Protein AF-A0A7S3G0S6-F1 (afdb_monomer)

Secondary structure (DSSP, 8-state):
---SSGGG--SSHHHHHHHTTTPPPPPPPPPPPTTSS-PPPHHHHHHHHHHHHHTSPPGGGGT--HHHHHHHHSPPPSSS----SHHHHHHHHHIIIIIS-GGGGHHHHTT-SS-STTS---HHHHHTTSS-HHHHHHHHHHHHHHH--HHHHHHHHHHHHHHHHHHHHHHHHGGGGGSTT-SSSS--------HHHHHHHHTT-SS-HHHHHHHHHHHHHS---HHHHHHHHHIIIIIS---HHHHHHHHHHH-TT--TT-

Structure (mmCIF, N/CA/C/O backbone):
data_AF-A0A7S3G0S6-F1
#
_entry.id   AF-A0A7S3G0S6-F1
#
loop_
_atom_site.group_PDB
_atom_site.id
_atom_site.type_symbol
_atom_site.label_atom_id
_atom_site.label_alt_id
_atom_site.label_comp_id
_atom_site.label_asym_id
_atom_site.label_entity_id
_atom_site.label_seq_id
_atom_site.pdbx_PDB_ins_code
_atom_site.Cartn_x
_atom_site.Cartn_y
_atom_site.Cartn_z
_atom_site.occupancy
_atom_site.B_iso_or_equiv
_atom_site.auth_seq_id
_atom_site.auth_comp_id
_atom_site.auth_asym_id
_atom_site.auth_atom_id
_atom_site.pdbx_PDB_model_num
ATOM 1 N N . MET A 1 1 ? 8.245 22.064 15.245 1.00 41.19 1 MET A N 1
ATOM 2 C CA . MET A 1 1 ? 7.828 23.037 14.212 1.00 41.19 1 MET A CA 1
ATOM 3 C C . MET A 1 1 ? 6.813 22.322 13.349 1.00 41.19 1 MET A C 1
ATOM 5 O O . MET A 1 1 ? 7.186 21.323 12.752 1.00 41.19 1 MET A O 1
ATOM 9 N N . SER A 1 2 ? 5.554 22.768 13.345 1.00 45.84 2 SER A N 1
ATOM 10 C CA . SER A 1 2 ? 4.592 22.314 12.339 1.00 45.84 2 SER A CA 1
ATOM 11 C C . SER A 1 2 ? 5.178 22.649 10.970 1.00 45.84 2 SER A C 1
ATOM 13 O O . SER A 1 2 ? 5.564 23.795 10.734 1.00 45.84 2 SER A O 1
ATOM 15 N N . TYR A 1 3 ? 5.339 21.659 10.097 1.00 53.78 3 TYR A N 1
ATOM 16 C CA . TYR A 1 3 ? 5.761 21.884 8.720 1.00 53.78 3 TYR A CA 1
ATOM 17 C C . TYR A 1 3 ? 4.596 22.486 7.924 1.00 53.78 3 TYR A C 1
ATOM 19 O O . TYR A 1 3 ? 4.052 21.846 7.031 1.00 53.78 3 TYR A O 1
ATOM 27 N N . ASP A 1 4 ? 4.220 23.730 8.236 1.00 55.06 4 ASP A N 1
ATOM 28 C CA . ASP A 1 4 ? 3.134 24.448 7.550 1.00 55.06 4 ASP A CA 1
ATOM 29 C C . ASP A 1 4 ? 3.439 24.670 6.055 1.00 55.06 4 ASP A C 1
ATOM 31 O O . ASP A 1 4 ? 2.546 24.965 5.265 1.00 55.06 4 ASP A O 1
ATOM 35 N N . ALA A 1 5 ? 4.690 24.444 5.636 1.00 66.31 5 ALA A N 1
ATOM 36 C CA . ALA A 1 5 ? 5.057 24.272 4.241 1.00 66.31 5 ALA A CA 1
ATOM 37 C C . ALA A 1 5 ? 5.917 23.009 4.056 1.00 66.31 5 ALA A C 1
ATOM 39 O O . ALA A 1 5 ? 7.045 22.916 4.551 1.00 66.31 5 ALA A O 1
ATOM 40 N N . TYR A 1 6 ? 5.412 22.057 3.265 1.00 74.31 6 TYR A N 1
ATOM 41 C CA . TYR A 1 6 ? 6.122 20.845 2.820 1.00 74.31 6 TYR A CA 1
ATOM 42 C C . TYR A 1 6 ? 7.480 21.147 2.153 1.00 74.31 6 TYR A C 1
ATOM 44 O O . TYR A 1 6 ? 8.334 20.271 2.031 1.00 74.31 6 TYR A O 1
ATOM 52 N N . THR A 1 7 ? 7.730 22.399 1.765 1.00 78.56 7 THR A N 1
ATOM 53 C CA . THR A 1 7 ? 9.013 22.891 1.248 1.00 78.56 7 THR A CA 1
ATOM 54 C C . THR A 1 7 ? 10.174 22.653 2.220 1.00 78.56 7 THR A C 1
ATOM 56 O O . THR A 1 7 ? 11.282 22.323 1.780 1.00 78.56 7 THR A O 1
ATOM 59 N N . TYR A 1 8 ? 9.932 22.702 3.534 1.00 81.25 8 TYR A N 1
ATOM 60 C CA . TYR A 1 8 ? 10.958 22.469 4.555 1.00 81.25 8 TYR A CA 1
ATOM 61 C C . TYR A 1 8 ? 11.153 20.990 4.919 1.00 81.25 8 TYR A C 1
ATOM 63 O O . TYR A 1 8 ? 12.073 20.685 5.674 1.00 81.25 8 TYR A O 1
ATOM 71 N N . LEU A 1 9 ? 10.371 20.064 4.342 1.00 85.44 9 LEU A N 1
ATOM 72 C CA . LEU A 1 9 ? 10.440 18.636 4.670 1.00 85.44 9 LEU A CA 1
ATOM 73 C C . LEU A 1 9 ? 11.888 18.102 4.574 1.00 85.44 9 LEU A C 1
ATOM 75 O O . LEU A 1 9 ? 12.542 18.296 3.532 1.00 85.44 9 LEU A O 1
ATOM 79 N N . PRO A 1 10 ? 12.402 17.413 5.611 1.00 84.75 10 PRO A N 1
ATOM 80 C CA . PRO A 1 10 ? 13.718 16.794 5.580 1.00 84.75 10 PRO A CA 1
ATOM 81 C C . PRO A 1 10 ? 13.847 15.788 4.435 1.00 84.75 10 PRO A C 1
ATOM 83 O O . PRO A 1 10 ? 12.889 15.122 4.062 1.00 84.75 10 PRO A O 1
ATOM 86 N N . LYS A 1 11 ? 15.062 15.611 3.904 1.00 83.12 11 LYS A N 1
ATOM 87 C CA . LYS A 1 11 ? 15.319 14.614 2.845 1.00 83.12 11 LYS A CA 1
ATOM 88 C C . LYS A 1 11 ? 15.173 13.163 3.320 1.00 83.12 11 LYS A C 1
ATOM 90 O O . LYS A 1 11 ? 15.053 12.269 2.493 1.00 83.12 11 LYS A O 1
ATOM 95 N N . VAL A 1 12 ? 15.252 12.931 4.631 1.00 86.25 12 VAL A N 1
ATOM 96 C CA . VAL A 1 12 ? 15.296 11.599 5.240 1.00 86.25 12 VAL A CA 1
ATOM 97 C C . VAL A 1 12 ? 14.172 11.484 6.259 1.00 86.25 12 VAL A C 1
ATOM 99 O O . VAL A 1 12 ? 14.088 12.306 7.174 1.00 86.25 12 VAL A O 1
ATOM 102 N N . TYR A 1 13 ? 13.366 10.431 6.132 1.00 88.69 13 TYR A N 1
ATOM 103 C CA . TYR A 1 13 ? 12.239 10.139 7.018 1.00 88.69 13 TYR A CA 1
ATOM 104 C C . TYR A 1 13 ? 12.610 10.185 8.504 1.00 88.69 13 TYR A C 1
ATOM 106 O O . TYR A 1 13 ? 11.921 10.827 9.287 1.00 88.69 13 TYR A O 1
ATOM 114 N N . THR A 1 14 ? 13.736 9.579 8.901 1.00 88.75 14 THR A N 1
ATOM 115 C CA . THR A 1 14 ? 14.166 9.538 10.309 1.00 88.75 14 THR A CA 1
ATOM 116 C C . THR A 1 14 ? 14.243 10.928 10.934 1.00 88.75 14 THR A C 1
ATOM 118 O O . THR A 1 14 ? 13.881 11.098 12.094 1.00 88.75 14 THR A O 1
ATOM 121 N N . ARG A 1 15 ? 14.667 11.935 10.162 1.00 88.12 15 ARG A N 1
ATOM 122 C CA . ARG A 1 15 ? 14.734 13.318 10.632 1.00 88.12 15 ARG A CA 1
ATOM 123 C C . ARG A 1 15 ? 13.344 13.937 10.770 1.00 88.12 15 ARG A C 1
ATOM 125 O O . ARG A 1 15 ? 13.075 14.555 11.790 1.00 88.12 15 ARG A O 1
ATOM 132 N N . MET A 1 16 ? 12.454 13.712 9.799 1.00 87.56 16 MET A N 1
ATOM 133 C CA . MET A 1 16 ? 11.051 14.138 9.895 1.00 87.56 16 MET A CA 1
ATOM 134 C C . MET A 1 16 ? 10.371 13.521 11.121 1.00 87.56 16 MET A C 1
ATOM 136 O O . MET A 1 16 ? 9.731 14.238 11.882 1.00 87.56 16 MET A O 1
ATOM 140 N N . LYS A 1 17 ? 10.596 12.230 11.376 1.00 86.12 17 LYS A N 1
ATOM 141 C CA . LYS A 1 17 ? 10.068 11.529 12.547 1.00 86.12 17 LYS A CA 1
ATOM 142 C C . LYS A 1 17 ? 10.532 12.154 13.866 1.00 86.12 17 LYS A C 1
ATOM 144 O O . LYS A 1 17 ? 9.705 12.422 14.724 1.00 86.12 17 LYS A O 1
ATOM 149 N N . ILE A 1 18 ? 11.838 12.395 14.021 1.00 86.31 18 ILE A N 1
ATOM 150 C CA . ILE A 1 18 ? 12.407 12.998 15.242 1.00 86.31 18 ILE A CA 1
ATOM 151 C C . ILE A 1 18 ? 11.826 14.396 15.477 1.00 86.31 18 ILE A C 1
ATOM 153 O O . ILE A 1 18 ? 11.432 14.736 16.587 1.00 86.31 18 ILE A O 1
ATOM 157 N N . GLU A 1 19 ? 11.743 15.211 14.429 1.00 84.56 19 GLU A N 1
ATOM 158 C CA . GLU A 1 19 ? 11.281 16.595 14.551 1.00 84.56 19 GLU A CA 1
ATOM 159 C C . GLU A 1 19 ? 9.766 16.722 14.794 1.00 84.56 19 GLU A C 1
ATOM 161 O O . GLU A 1 19 ? 9.307 17.781 15.231 1.00 84.56 19 GLU A O 1
ATOM 166 N N . ASN A 1 20 ? 9.007 15.648 14.554 1.00 81.69 20 ASN A N 1
ATOM 167 C CA . ASN A 1 20 ? 7.565 15.561 14.790 1.00 81.69 20 ASN A CA 1
ATOM 168 C C . ASN A 1 20 ? 7.196 14.597 15.934 1.00 81.69 20 ASN A C 1
ATOM 170 O O . ASN A 1 20 ? 6.020 14.295 16.095 1.00 81.69 20 ASN A O 1
ATOM 174 N N . GLU A 1 21 ? 8.148 14.134 16.757 1.00 78.56 21 GLU A N 1
ATOM 175 C CA . GLU A 1 21 ? 7.852 13.182 17.848 1.00 78.56 21 GLU A CA 1
ATOM 176 C C . GLU A 1 21 ? 6.853 13.748 18.876 1.00 78.56 21 GLU A C 1
ATOM 178 O O . GLU A 1 21 ? 6.103 12.989 19.478 1.00 78.56 21 GLU A O 1
ATOM 183 N N . ASN A 1 22 ? 6.791 15.079 19.013 1.00 80.94 22 ASN A N 1
ATOM 184 C CA . ASN A 1 22 ? 5.893 15.789 19.932 1.00 80.94 22 ASN A CA 1
ATOM 185 C C . ASN A 1 22 ? 4.838 16.644 19.205 1.00 80.94 22 ASN A C 1
ATOM 187 O O . ASN A 1 22 ? 4.406 17.668 19.736 1.00 80.94 22 ASN A O 1
ATOM 191 N N . VAL A 1 23 ? 4.485 16.308 17.959 1.00 85.00 23 VAL A N 1
ATOM 192 C CA . VAL A 1 23 ? 3.430 17.039 17.243 1.00 85.00 23 VAL A CA 1
ATOM 193 C C . VAL A 1 23 ? 2.057 16.654 17.791 1.00 85.00 23 VAL A C 1
ATOM 195 O O . VAL A 1 23 ? 1.767 15.479 18.006 1.00 85.00 23 VAL A O 1
ATOM 198 N N . GLU A 1 24 ? 1.201 17.649 17.999 1.00 88.88 24 GLU A N 1
ATOM 199 C CA . GLU A 1 24 ? -0.189 17.416 18.374 1.00 88.88 24 GLU A CA 1
ATOM 200 C C . GLU A 1 24 ? -1.000 17.004 17.138 1.00 88.88 24 GLU A C 1
ATOM 202 O O . GLU A 1 24 ? -0.991 17.684 16.105 1.00 88.88 24 GLU A O 1
ATOM 207 N N . ILE A 1 25 ? -1.694 15.869 17.227 1.00 91.56 25 ILE A N 1
ATOM 208 C CA . ILE A 1 25 ? -2.564 15.390 16.153 1.00 91.56 25 ILE A CA 1
ATOM 209 C C . ILE A 1 25 ? -3.936 16.036 16.300 1.00 91.56 25 ILE A C 1
ATOM 211 O O . ILE A 1 25 ? -4.583 15.914 17.331 1.00 91.56 25 ILE A O 1
ATOM 215 N N . ARG A 1 26 ? -4.399 16.692 15.231 1.00 92.81 26 ARG A N 1
ATOM 216 C CA . ARG A 1 26 ? -5.716 17.346 15.186 1.00 92.81 26 ARG A CA 1
ATOM 217 C C . ARG A 1 26 ? -6.848 16.381 15.539 1.00 92.81 26 ARG A C 1
ATOM 219 O O . ARG A 1 26 ? -6.942 15.318 14.918 1.00 92.81 26 ARG A O 1
ATOM 226 N N . ASP A 1 27 ? -7.781 16.844 16.360 1.00 94.44 27 ASP A N 1
ATOM 227 C CA . ASP A 1 27 ? -8.974 16.101 16.775 1.00 94.44 27 ASP A CA 1
ATOM 228 C C . ASP A 1 27 ? -9.804 15.542 15.616 1.00 94.44 27 ASP A C 1
ATOM 230 O O . ASP A 1 27 ? -9.876 16.108 14.515 1.00 94.44 27 ASP A O 1
ATOM 234 N N . LEU A 1 28 ? -10.475 14.421 15.878 1.00 94.75 28 LEU A N 1
ATOM 235 C CA . LEU A 1 28 ? -11.448 13.853 14.953 1.00 94.75 28 LEU A CA 1
ATOM 236 C C . LEU A 1 28 ? -12.612 14.818 14.730 1.00 94.75 28 LEU A C 1
ATOM 238 O O . LEU A 1 28 ? -13.099 15.468 15.651 1.00 94.75 28 LEU A O 1
ATOM 242 N N . LEU A 1 29 ? -13.082 14.872 13.485 1.00 90.19 29 LEU A N 1
ATOM 243 C CA . LEU A 1 29 ? -14.359 15.514 13.200 1.00 90.19 29 LEU A CA 1
ATOM 244 C C . LEU A 1 29 ? -15.488 14.614 13.724 1.00 90.19 29 LEU A C 1
ATOM 246 O O . LEU A 1 29 ? -15.358 13.389 13.633 1.00 90.19 29 LEU A O 1
ATOM 250 N N . PRO A 1 30 ? -16.582 15.187 14.251 1.00 88.44 30 PRO A N 1
ATOM 251 C CA . PRO A 1 30 ? -17.725 14.398 14.689 1.00 88.44 30 PRO A CA 1
ATOM 252 C C . PRO A 1 30 ? -18.321 13.630 13.504 1.00 88.44 30 PRO A C 1
ATOM 254 O O . PRO A 1 30 ? -18.460 14.178 12.409 1.00 88.44 30 PRO A O 1
ATOM 257 N N . THR A 1 31 ? -18.673 12.360 13.722 1.00 86.31 31 THR A N 1
ATOM 258 C CA . THR A 1 31 ? -19.384 11.561 12.718 1.00 86.31 31 THR A CA 1
ATOM 259 C C . THR A 1 31 ? -20.748 12.199 12.449 1.00 86.31 31 THR A C 1
ATOM 261 O O . THR A 1 31 ? -21.517 12.359 13.401 1.00 86.31 31 THR A O 1
ATOM 264 N N . PRO A 1 32 ? -21.076 12.544 11.190 1.00 85.44 32 PRO A N 1
ATOM 265 C CA . PRO A 1 32 ? -22.385 13.088 10.858 1.00 85.44 32 PRO A CA 1
ATOM 266 C C . PRO A 1 32 ? -23.491 12.106 11.248 1.00 85.44 32 PRO A C 1
ATOM 268 O O . PRO A 1 32 ? -23.435 10.923 10.903 1.00 85.44 32 PRO A O 1
ATOM 271 N N . VAL A 1 33 ? -24.520 12.586 11.937 1.00 84.31 33 VAL A N 1
ATOM 272 C CA . VAL A 1 33 ? -25.730 11.813 12.213 1.00 84.31 33 VAL A CA 1
ATOM 273 C C . VAL A 1 33 ? -26.785 12.053 11.137 1.00 84.31 33 VAL A C 1
ATOM 275 O O . VAL A 1 33 ? -26.719 12.976 10.320 1.00 84.31 33 VAL A O 1
ATOM 278 N N . LYS A 1 34 ? -27.801 11.185 11.106 1.00 78.69 34 LYS A N 1
ATOM 279 C CA . LYS A 1 34 ? -28.929 11.340 10.185 1.00 78.69 34 LYS A CA 1
ATOM 280 C C . LYS A 1 34 ? -29.541 12.735 10.370 1.00 78.69 34 LYS A C 1
ATOM 282 O O . LYS A 1 34 ? -30.022 13.027 11.462 1.00 78.69 34 LYS A O 1
ATOM 287 N N . LYS A 1 35 ? -29.611 13.502 9.270 1.00 79.12 35 LYS A N 1
ATOM 288 C CA . LYS A 1 35 ? -30.067 14.909 9.143 1.00 79.12 35 LYS A CA 1
ATOM 289 C C . LYS A 1 35 ? -28.980 15.994 9.255 1.00 79.12 35 LYS A C 1
ATOM 291 O O . LYS A 1 35 ? -29.318 17.149 9.022 1.00 79.12 35 LYS A O 1
ATOM 296 N N . ASP A 1 36 ? -27.716 15.655 9.517 1.00 83.88 36 ASP A N 1
ATOM 297 C CA . ASP A 1 36 ? -26.628 16.654 9.574 1.00 83.88 36 ASP A CA 1
ATOM 298 C C . ASP A 1 36 ? -26.212 17.178 8.196 1.00 83.88 36 ASP A C 1
ATOM 300 O O . ASP A 1 36 ? -25.760 18.313 8.057 1.00 83.88 36 ASP A O 1
ATOM 304 N N . LEU A 1 37 ? -26.358 16.346 7.166 1.00 78.19 37 LEU A N 1
ATOM 305 C CA . LEU A 1 37 ? -26.023 16.696 5.791 1.00 78.19 37 LEU A CA 1
ATOM 306 C C . LEU A 1 37 ? -27.299 17.043 5.012 1.00 78.19 37 LEU A C 1
ATOM 308 O O . LEU A 1 37 ? -28.326 16.386 5.225 1.00 78.19 37 LEU A O 1
ATOM 312 N N . PRO A 1 38 ? -27.250 18.027 4.091 1.00 70.69 38 PRO A N 1
ATOM 313 C CA . PRO A 1 38 ? -28.393 18.466 3.294 1.00 70.69 38 PRO A CA 1
ATOM 314 C C . PRO A 1 38 ? -28.726 17.441 2.198 1.00 70.69 38 PRO A C 1
ATOM 316 O O . PRO A 1 38 ? -28.645 17.725 1.006 1.00 70.69 38 PRO A O 1
ATOM 319 N N . PHE A 1 39 ? -29.079 16.217 2.592 1.00 65.06 39 PHE A N 1
ATOM 320 C CA . PHE A 1 39 ? -29.655 15.247 1.674 1.00 65.06 39 PHE A CA 1
ATOM 321 C C . PHE A 1 39 ? -31.095 15.668 1.337 1.00 65.06 39 PHE A C 1
ATOM 323 O O . PHE A 1 39 ? -31.819 16.109 2.236 1.00 65.06 39 PHE A O 1
ATOM 330 N N . PRO A 1 40 ? -31.539 15.516 0.074 1.00 61.53 40 PRO A N 1
ATOM 331 C CA . PRO A 1 40 ? -32.931 15.749 -0.312 1.00 61.53 40 PRO A CA 1
ATOM 332 C C . PRO A 1 40 ? -33.889 14.956 0.591 1.00 61.53 40 PRO A C 1
ATOM 334 O O . PRO A 1 40 ? -33.497 13.937 1.152 1.00 61.53 40 PRO A O 1
ATOM 337 N N . SER A 1 41 ? -35.139 15.385 0.766 1.00 63.44 41 SER A N 1
ATOM 338 C CA . SER A 1 41 ? -36.128 14.622 1.549 1.00 63.44 41 SER A CA 1
ATOM 339 C C . SER A 1 41 ? -36.420 13.256 0.908 1.00 63.44 41 SER A C 1
ATOM 341 O O . SER A 1 41 ? -36.325 13.120 -0.307 1.00 63.44 41 SER A O 1
ATOM 343 N N . ALA A 1 42 ? -36.814 12.248 1.696 1.00 60.50 42 ALA A N 1
ATOM 344 C CA . ALA A 1 42 ? -37.054 10.875 1.217 1.00 60.50 42 ALA A CA 1
ATOM 345 C C . ALA A 1 42 ? -37.979 10.776 -0.021 1.00 60.50 42 ALA A C 1
ATOM 347 O O . ALA A 1 42 ? -37.762 9.921 -0.875 1.00 60.50 42 ALA A O 1
ATOM 348 N N . ASP A 1 43 ? -38.938 11.696 -0.164 1.00 59.09 43 ASP A N 1
ATOM 349 C CA . ASP A 1 43 ? -39.864 11.745 -1.305 1.00 59.09 43 ASP A CA 1
ATOM 350 C C . ASP A 1 43 ? -39.228 12.319 -2.589 1.00 59.09 43 ASP A C 1
ATOM 352 O O . ASP A 1 43 ? -39.616 11.949 -3.691 1.00 59.09 43 ASP A O 1
ATOM 356 N N . SER A 1 44 ? -38.210 13.180 -2.464 1.00 55.78 44 SER A N 1
ATOM 357 C CA . SER A 1 44 ? -37.421 13.733 -3.585 1.00 55.78 44 SER A CA 1
ATOM 358 C C . SER A 1 44 ? -36.145 12.931 -3.886 1.00 55.78 44 SER A C 1
ATOM 360 O O . SER A 1 44 ? -35.532 13.093 -4.940 1.00 55.78 44 SER A O 1
ATOM 362 N N . GLN A 1 45 ? -35.752 12.033 -2.975 1.00 57.12 45 GLN A N 1
ATOM 363 C CA . GLN A 1 45 ? -34.586 11.156 -3.101 1.00 57.12 45 GLN A CA 1
ATOM 364 C C . GLN A 1 45 ? -34.754 10.087 -4.182 1.00 57.12 45 GLN A C 1
ATOM 366 O O . GLN A 1 45 ? -33.766 9.712 -4.804 1.00 57.12 45 GLN A O 1
ATOM 371 N N . CYS A 1 46 ? -35.966 9.578 -4.419 1.00 61.28 46 CYS A N 1
ATOM 372 C CA . CYS A 1 46 ? -36.132 8.403 -5.277 1.00 61.28 46 CYS A CA 1
ATOM 373 C C . CYS A 1 46 ? -35.731 8.676 -6.734 1.00 61.28 46 CYS A C 1
ATOM 375 O O . CYS A 1 46 ? -35.001 7.875 -7.309 1.00 61.28 46 CYS A O 1
ATOM 377 N N . ASP A 1 47 ? -36.141 9.806 -7.310 1.00 72.00 47 ASP A N 1
ATOM 378 C CA . ASP A 1 47 ? -35.905 10.079 -8.734 1.00 72.00 47 ASP A CA 1
ATOM 379 C C . ASP A 1 47 ? -34.494 10.614 -9.002 1.00 72.00 47 ASP A C 1
ATOM 381 O O . ASP A 1 47 ? -33.855 10.197 -9.964 1.00 72.00 47 ASP A O 1
ATOM 385 N N . LEU A 1 48 ? -33.960 11.465 -8.116 1.00 72.56 48 LEU A N 1
ATOM 386 C CA . LEU A 1 48 ? -32.581 11.964 -8.202 1.00 72.56 48 LEU A CA 1
ATOM 387 C C . LEU A 1 48 ? -31.549 10.851 -7.995 1.00 72.56 48 LEU A C 1
ATOM 389 O O . LEU A 1 48 ? -30.578 10.777 -8.743 1.00 72.56 48 LEU A O 1
ATOM 393 N N . ILE A 1 49 ? -31.756 9.968 -7.011 1.00 72.94 49 ILE A N 1
ATOM 394 C CA . ILE A 1 49 ? -30.851 8.834 -6.781 1.00 72.94 49 ILE A CA 1
ATOM 395 C C . ILE A 1 49 ? -30.959 7.838 -7.933 1.00 72.94 49 ILE A C 1
ATOM 397 O O . ILE A 1 49 ? -29.925 7.406 -8.431 1.00 72.94 49 ILE A O 1
ATOM 401 N N . LYS A 1 50 ? -32.172 7.501 -8.399 1.00 76.19 50 LYS A N 1
ATOM 402 C CA . LYS A 1 50 ? -32.340 6.621 -9.568 1.00 76.19 50 LYS A CA 1
ATOM 403 C C . LYS A 1 50 ? -31.661 7.202 -10.798 1.00 76.19 50 LYS A C 1
ATOM 405 O O . LYS A 1 50 ? -30.841 6.516 -11.390 1.00 76.19 50 LYS A O 1
ATOM 410 N N . SER A 1 51 ? -31.918 8.469 -11.118 1.00 80.06 51 SER A N 1
ATOM 411 C CA . SER A 1 51 ? -31.289 9.146 -12.252 1.00 80.06 51 SER A CA 1
ATOM 412 C C . SER A 1 51 ? -29.767 9.192 -12.111 1.00 80.06 51 SER A C 1
ATOM 414 O O . SER A 1 51 ? -29.064 8.908 -13.076 1.00 80.06 51 SER A O 1
ATOM 416 N N . GLY A 1 52 ? -29.240 9.464 -10.912 1.00 80.81 52 GLY A N 1
ATOM 417 C CA . GLY A 1 52 ? -27.804 9.428 -10.639 1.00 80.81 52 GLY A CA 1
ATOM 418 C C . GLY A 1 52 ? -27.192 8.039 -10.837 1.00 80.81 52 GLY A C 1
ATOM 419 O O . GLY A 1 52 ? -26.170 7.920 -11.503 1.00 80.81 52 GLY A O 1
ATOM 420 N N . VAL A 1 53 ? -27.832 6.989 -10.314 1.00 80.38 53 VAL A N 1
ATOM 421 C CA . VAL A 1 53 ? -27.388 5.592 -10.465 1.00 80.38 53 VAL A CA 1
ATOM 422 C C . VAL A 1 53 ? -27.481 5.129 -11.920 1.00 80.38 53 VAL A C 1
ATOM 424 O O . VAL A 1 53 ? -26.559 4.487 -12.409 1.00 80.38 53 VAL A O 1
ATOM 427 N N . GLU A 1 54 ? -28.556 5.476 -12.628 1.00 84.31 54 GLU A N 1
ATOM 428 C CA . GLU A 1 54 ? -28.748 5.165 -14.050 1.00 84.31 54 GLU A CA 1
ATOM 429 C C . GLU A 1 54 ? -27.762 5.918 -14.951 1.00 84.31 54 GLU A C 1
ATOM 431 O O . GLU A 1 54 ? -27.364 5.394 -15.989 1.00 84.31 54 GLU A O 1
ATOM 436 N N . SER A 1 55 ? -27.349 7.121 -14.541 1.00 87.06 55 SER A N 1
ATOM 437 C CA . SER A 1 55 ? -26.355 7.935 -15.248 1.00 87.06 55 SER A CA 1
ATOM 438 C C . SER A 1 55 ? -24.913 7.555 -14.907 1.00 87.06 55 SER A C 1
ATOM 440 O O . SER A 1 55 ? -23.993 8.076 -15.539 1.00 87.06 55 SER A O 1
ATOM 442 N N . MET A 1 56 ? -24.682 6.690 -13.910 1.00 88.25 56 MET A N 1
ATOM 443 C CA . MET A 1 56 ? -23.327 6.241 -13.607 1.00 88.25 56 MET A CA 1
ATOM 444 C C . MET A 1 56 ? -22.806 5.361 -14.749 1.00 88.25 56 MET A C 1
ATOM 446 O O . MET A 1 56 ? -23.488 4.410 -15.146 1.00 88.25 56 MET A O 1
ATOM 450 N N . PRO A 1 57 ? -21.594 5.637 -15.261 1.00 90.38 57 PRO A N 1
ATOM 451 C CA . PRO A 1 57 ? -21.001 4.818 -16.303 1.00 90.38 57 PRO A CA 1
ATOM 452 C C . PRO A 1 57 ? -20.823 3.383 -15.807 1.00 90.38 57 PRO A C 1
ATOM 454 O O . PRO A 1 57 ? -20.408 3.124 -14.673 1.00 90.38 57 PRO A O 1
ATOM 457 N N . LYS A 1 58 ? -21.144 2.433 -16.676 1.00 86.94 58 LYS A N 1
ATOM 458 C CA . LYS A 1 58 ? -20.921 1.007 -16.461 1.00 86.94 58 LYS A CA 1
ATOM 459 C C . LYS A 1 58 ? -19.458 0.685 -16.733 1.00 86.94 58 LYS A C 1
ATOM 461 O O . LYS A 1 58 ? -18.781 1.376 -17.483 1.00 86.94 58 LYS A O 1
ATOM 466 N N . LEU A 1 59 ? -18.982 -0.442 -16.207 1.00 89.06 59 LEU A N 1
ATOM 467 C CA . LEU A 1 59 ? -17.624 -0.923 -16.500 1.00 89.06 59 LEU A CA 1
ATOM 468 C C . LEU A 1 59 ? -17.389 -1.122 -18.010 1.00 89.06 59 LEU A C 1
ATOM 470 O O . LEU A 1 59 ? -16.311 -0.820 -18.511 1.00 89.06 59 LEU A O 1
ATOM 474 N N . ALA A 1 60 ? -18.419 -1.524 -18.757 1.00 89.25 60 ALA A N 1
ATOM 475 C CA . ALA A 1 60 ? -18.344 -1.617 -20.214 1.00 89.25 60 ALA A CA 1
ATOM 476 C C . ALA A 1 60 ? -18.062 -0.261 -20.898 1.00 89.25 60 ALA A C 1
ATOM 478 O O . ALA A 1 60 ? -17.376 -0.233 -21.917 1.00 89.25 60 ALA A O 1
ATOM 479 N N . ASP A 1 61 ? -18.520 0.860 -20.324 1.00 91.25 61 ASP A N 1
ATOM 480 C CA . ASP A 1 61 ? -18.277 2.207 -20.868 1.00 91.25 61 ASP A CA 1
ATOM 481 C C . ASP A 1 61 ? -16.803 2.629 -20.717 1.00 91.25 61 ASP A C 1
ATOM 483 O O . ASP A 1 61 ? -16.318 3.486 -21.453 1.00 91.25 61 ASP A O 1
ATOM 487 N N . PHE A 1 62 ? -16.070 1.984 -19.803 1.00 90.25 62 PHE A N 1
ATOM 488 C CA . PHE A 1 62 ? -14.623 2.137 -19.625 1.00 90.25 62 PHE A CA 1
ATOM 489 C C . PHE A 1 62 ? -13.799 1.128 -20.444 1.00 90.25 62 PHE A C 1
ATOM 491 O O . PHE A 1 62 ? -12.576 1.104 -20.328 1.00 90.25 62 PHE A O 1
ATOM 498 N N . GLY A 1 63 ? -14.443 0.302 -21.277 1.00 92.25 63 GLY A N 1
ATOM 499 C CA . GLY A 1 63 ? -13.775 -0.676 -22.138 1.00 92.25 63 GLY A CA 1
ATOM 500 C C . GLY A 1 63 ? -13.489 -2.032 -21.488 1.00 92.25 63 GLY A C 1
ATOM 501 O O . GLY A 1 63 ? -12.793 -2.839 -22.099 1.00 92.25 63 GLY A O 1
ATOM 502 N N . PHE A 1 64 ? -14.027 -2.309 -20.293 1.00 91.06 64 PHE A N 1
ATOM 503 C CA . PHE A 1 64 ? -13.874 -3.616 -19.651 1.00 91.06 64 PHE A CA 1
ATOM 504 C C . PHE A 1 64 ? -14.771 -4.674 -20.299 1.00 91.06 64 PHE A C 1
ATOM 506 O O . PHE A 1 64 ? -15.978 -4.480 -20.481 1.00 91.06 64 PHE A O 1
ATOM 513 N N . THR A 1 65 ? -14.182 -5.825 -20.599 1.00 92.19 65 THR A N 1
ATOM 514 C CA . THR A 1 65 ? -14.880 -7.003 -21.120 1.00 92.19 65 THR A CA 1
ATOM 515 C C . THR A 1 65 ? -15.737 -7.675 -20.036 1.00 92.19 65 THR A C 1
ATOM 517 O O . THR A 1 65 ? -15.427 -7.580 -18.843 1.00 92.19 65 THR A O 1
ATOM 520 N N . PRO A 1 66 ? -16.818 -8.391 -20.403 1.00 90.06 66 PRO A N 1
ATOM 521 C CA . PRO A 1 66 ? -17.611 -9.164 -19.443 1.00 90.06 66 PRO A CA 1
ATOM 522 C C . PRO A 1 66 ? -16.778 -10.161 -18.626 1.00 90.06 66 PRO A C 1
ATOM 524 O O . PRO A 1 66 ? -17.053 -10.378 -17.443 1.00 90.06 66 PRO A O 1
ATOM 527 N N . GLU A 1 67 ? -15.748 -10.747 -19.234 1.00 87.38 67 GLU A N 1
ATOM 528 C CA . GLU A 1 67 ? -14.820 -11.674 -18.594 1.00 87.38 67 GLU A CA 1
ATOM 529 C C . GLU A 1 67 ? -13.987 -10.976 -17.512 1.00 87.38 67 GLU A C 1
ATOM 531 O O . GLU A 1 67 ? -13.908 -11.479 -16.390 1.00 87.38 67 GLU A O 1
ATOM 536 N N . GLU A 1 68 ? -13.426 -9.799 -17.808 1.00 85.44 68 GLU A N 1
ATOM 537 C CA . GLU A 1 68 ? -12.682 -8.984 -16.836 1.00 85.44 68 GLU A CA 1
ATOM 538 C C . GLU A 1 68 ? -13.571 -8.557 -15.668 1.00 85.44 68 GLU A C 1
ATOM 540 O O . GLU A 1 68 ? -13.168 -8.670 -14.510 1.00 85.44 68 GLU A O 1
ATOM 545 N N . VAL A 1 69 ? -14.805 -8.131 -15.951 1.00 86.06 69 VAL A N 1
ATOM 546 C CA . VAL A 1 69 ? -15.774 -7.752 -14.913 1.00 86.06 69 VAL A CA 1
ATOM 547 C C . VAL A 1 69 ? -16.114 -8.946 -14.023 1.00 86.06 69 VAL A C 1
ATOM 549 O O . VAL A 1 69 ? -16.108 -8.826 -12.798 1.00 86.06 69 VAL A O 1
ATOM 552 N N . THR A 1 70 ? -16.382 -10.110 -14.615 1.00 85.44 70 THR A N 1
ATOM 553 C CA . THR A 1 70 ? -16.709 -11.331 -13.864 1.00 85.44 70 THR A CA 1
ATOM 554 C C . THR A 1 70 ? -15.535 -11.771 -12.993 1.00 85.44 70 THR A C 1
ATOM 556 O O . THR A 1 70 ? -15.719 -12.113 -11.824 1.00 85.44 70 THR A O 1
ATOM 559 N N . HIS A 1 71 ? -14.316 -11.714 -13.534 1.00 79.94 71 HIS A N 1
ATOM 560 C CA . HIS A 1 71 ? -13.098 -12.012 -12.789 1.00 79.94 71 HIS A CA 1
ATOM 561 C C . HIS A 1 71 ? -12.916 -11.052 -11.601 1.00 79.94 71 HIS A C 1
ATOM 563 O O . HIS A 1 71 ? -12.700 -11.498 -10.474 1.00 79.94 71 HIS A O 1
ATOM 569 N N . ALA A 1 72 ? -13.104 -9.747 -11.817 1.00 76.88 72 ALA A N 1
ATOM 570 C CA . ALA A 1 72 ? -12.991 -8.721 -10.780 1.00 76.88 72 ALA A CA 1
ATOM 571 C C . ALA A 1 72 ? -14.073 -8.813 -9.686 1.00 76.88 72 ALA A C 1
ATOM 573 O O . ALA A 1 72 ? -13.866 -8.334 -8.573 1.00 76.88 72 ALA A O 1
ATOM 574 N N . GLN A 1 73 ? -15.224 -9.434 -9.963 1.00 77.31 73 GLN A N 1
ATOM 575 C CA . GLN A 1 73 ? -16.280 -9.654 -8.967 1.00 77.31 73 GLN A CA 1
ATOM 576 C C . GLN A 1 73 ? -15.978 -10.808 -8.000 1.00 77.31 73 GLN A C 1
ATOM 578 O O . GLN A 1 73 ? -16.595 -10.888 -6.935 1.00 77.31 73 GLN A O 1
ATOM 583 N N . SER A 1 74 ? -15.048 -11.700 -8.351 1.00 72.69 74 SER A N 1
ATOM 584 C CA . SER A 1 74 ? -14.651 -12.856 -7.536 1.00 72.69 74 SER A CA 1
ATOM 585 C C . SER A 1 74 ? -13.125 -13.010 -7.476 1.00 72.69 74 SER A C 1
ATOM 587 O O . SER A 1 74 ? -12.606 -14.060 -7.869 1.00 72.69 74 SER A O 1
ATOM 589 N N . PRO A 1 75 ? -12.385 -11.995 -6.986 1.00 71.75 75 PRO A N 1
ATOM 590 C CA . PRO A 1 75 ? -10.936 -12.081 -6.904 1.00 71.75 75 PRO A CA 1
ATOM 591 C C . PRO A 1 75 ? -10.527 -13.177 -5.917 1.00 71.75 75 PRO A C 1
ATOM 593 O O . PRO A 1 75 ? -11.232 -13.460 -4.934 1.00 71.75 75 PRO A O 1
ATOM 596 N N . LYS A 1 76 ? -9.358 -13.789 -6.140 1.00 79.00 76 LYS A N 1
ATOM 597 C CA . LYS A 1 76 ? -8.770 -14.643 -5.106 1.00 79.00 76 LYS A CA 1
ATOM 598 C C . LYS A 1 76 ? -8.460 -13.776 -3.887 1.00 79.00 76 LYS A C 1
ATOM 600 O O . LYS A 1 76 ? -8.152 -12.591 -3.986 1.00 79.00 76 LYS A O 1
ATOM 605 N N . LYS A 1 77 ? -8.560 -14.373 -2.704 1.00 80.06 77 LYS A N 1
ATOM 606 C CA . LYS A 1 77 ? -8.387 -13.653 -1.440 1.00 80.06 77 LYS A CA 1
ATOM 607 C C . LYS A 1 77 ? -6.921 -13.695 -1.020 1.00 80.06 77 LYS A C 1
ATOM 609 O O . LYS A 1 77 ? -6.396 -14.784 -0.804 1.00 80.06 77 LYS A O 1
ATOM 614 N N . ALA A 1 78 ? -6.297 -12.536 -0.803 1.00 74.94 78 ALA A N 1
ATOM 615 C CA . ALA A 1 78 ? -4.986 -12.417 -0.142 1.00 74.94 78 ALA A CA 1
ATOM 616 C C . ALA A 1 78 ? -5.107 -12.618 1.382 1.00 74.94 78 ALA A C 1
ATOM 618 O O . ALA A 1 78 ? -4.766 -11.748 2.184 1.00 74.94 78 ALA A O 1
ATOM 619 N N . GLY A 1 79 ? -5.748 -13.712 1.801 1.00 77.75 79 GLY A N 1
ATOM 620 C CA . GLY A 1 79 ? -6.119 -13.941 3.201 1.00 77.75 79 GLY A CA 1
ATOM 621 C C . GLY A 1 79 ? -7.205 -12.996 3.747 1.00 77.75 79 GLY A C 1
ATOM 622 O O . GLY A 1 79 ? -7.616 -13.165 4.892 1.00 77.75 79 GLY A O 1
ATOM 623 N N . TYR A 1 80 ? -7.699 -12.039 2.950 1.00 85.31 80 TYR A N 1
ATOM 624 C CA . TYR A 1 80 ? -8.819 -11.149 3.273 1.00 85.31 80 TYR A CA 1
ATOM 625 C C . TYR A 1 80 ? -9.726 -10.920 2.057 1.00 85.31 80 TYR A C 1
ATOM 627 O O . TYR A 1 80 ? -9.265 -10.943 0.918 1.00 85.31 80 TYR A O 1
ATOM 635 N N . ASP A 1 81 ? -11.015 -10.688 2.305 1.00 88.31 81 ASP A N 1
ATOM 636 C CA . ASP A 1 81 ? -11.996 -10.285 1.292 1.00 88.31 81 ASP A CA 1
ATOM 637 C C . ASP A 1 81 ? -12.143 -8.759 1.332 1.00 88.31 81 ASP A C 1
ATOM 639 O O . ASP A 1 81 ? -12.878 -8.218 2.161 1.00 88.31 81 ASP A O 1
ATOM 643 N N . PHE A 1 82 ? -11.376 -8.052 0.500 1.00 90.06 82 PHE A N 1
ATOM 644 C CA . PHE A 1 82 ? -11.415 -6.592 0.464 1.00 90.06 82 PHE A CA 1
ATOM 645 C C . PHE A 1 82 ? -12.741 -6.105 -0.125 1.00 90.06 82 PHE A C 1
ATOM 647 O O . PHE A 1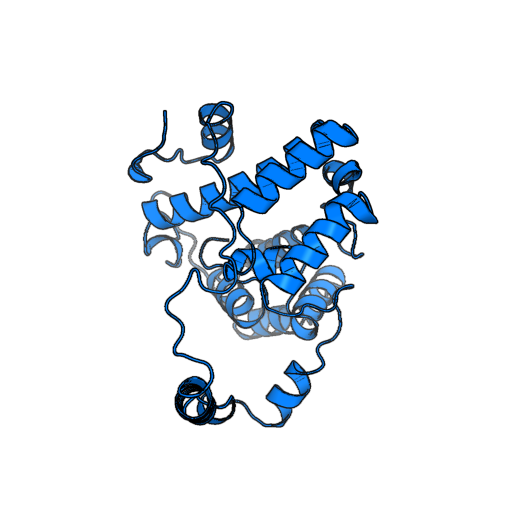 82 ? -13.026 -6.274 -1.309 1.00 90.06 82 PHE A O 1
ATOM 654 N N . ARG A 1 83 ? -13.549 -5.460 0.719 1.00 91.94 83 ARG A N 1
ATOM 655 C CA . ARG A 1 83 ? -14.793 -4.790 0.330 1.00 91.94 83 ARG A CA 1
ATOM 656 C C . ARG A 1 83 ? -14.647 -3.295 0.565 1.00 91.94 83 ARG A C 1
ATOM 658 O O . ARG A 1 83 ? -14.251 -2.879 1.651 1.00 91.94 83 ARG A O 1
ATOM 665 N N . GLY A 1 84 ? -14.955 -2.496 -0.454 1.00 93.06 84 GLY A N 1
ATOM 666 C CA . GLY A 1 84 ? -14.855 -1.038 -0.377 1.00 93.06 84 GLY A CA 1
ATOM 667 C C . GLY A 1 84 ? -15.816 -0.411 0.640 1.00 93.06 84 GLY A C 1
ATOM 668 O O . GLY A 1 84 ? -16.731 -1.067 1.144 1.00 93.06 84 GLY A O 1
ATOM 669 N N . GLY A 1 85 ? -15.612 0.877 0.916 1.00 95.69 85 GLY A N 1
ATOM 670 C CA . GLY A 1 85 ? -16.477 1.684 1.776 1.00 95.69 85 GLY A CA 1
ATOM 671 C C . GLY A 1 85 ? -16.039 1.751 3.241 1.00 95.69 85 GLY A C 1
ATOM 672 O O . GLY A 1 85 ? -15.380 0.849 3.764 1.00 95.69 85 GLY A O 1
ATOM 673 N N . GLU A 1 86 ? -16.431 2.846 3.894 1.00 95.62 86 GLU A N 1
ATOM 674 C CA . GLU A 1 86 ? -16.064 3.195 5.274 1.00 95.62 86 GLU A CA 1
ATOM 675 C C . GLU A 1 86 ? -16.421 2.098 6.279 1.00 95.62 86 GLU A C 1
ATOM 677 O O . GLU A 1 86 ? -15.586 1.718 7.097 1.00 95.62 86 GLU A O 1
ATOM 682 N N . GLU A 1 87 ? -17.622 1.523 6.177 1.00 96.19 87 GLU A N 1
ATOM 683 C CA . GLU A 1 87 ? -18.086 0.483 7.099 1.00 96.19 87 GLU A CA 1
ATOM 684 C C . GLU A 1 87 ? -17.138 -0.727 7.135 1.00 96.19 87 GLU A C 1
ATOM 686 O O . GLU A 1 87 ? -16.796 -1.232 8.206 1.00 96.19 87 GLU A O 1
ATOM 691 N N . ASN A 1 88 ? -16.667 -1.178 5.969 1.00 97.31 88 ASN A N 1
ATOM 692 C CA . ASN A 1 88 ? -15.748 -2.310 5.880 1.00 97.31 88 ASN A CA 1
ATOM 693 C C . ASN A 1 88 ? -14.348 -1.947 6.401 1.00 97.31 88 ASN A C 1
ATOM 695 O O . ASN A 1 88 ? -13.714 -2.773 7.060 1.00 97.31 88 ASN A O 1
ATOM 699 N N . GLY A 1 89 ? -13.895 -0.710 6.176 1.00 97.75 89 GLY A N 1
ATOM 700 C CA . GLY A 1 89 ? -12.635 -0.203 6.723 1.00 97.75 89 GLY A CA 1
ATOM 701 C C . GLY A 1 89 ? -12.649 -0.117 8.249 1.00 97.75 89 GLY A C 1
ATOM 702 O O . GLY A 1 89 ? -11.717 -0.590 8.900 1.00 97.75 89 GLY A O 1
ATOM 703 N N . LEU A 1 90 ? -13.732 0.408 8.830 1.00 97.69 90 LEU A N 1
ATOM 704 C CA . LEU A 1 90 ? -13.940 0.459 10.280 1.00 97.69 90 LEU A CA 1
ATOM 705 C C . LEU A 1 90 ? -14.037 -0.944 10.884 1.00 97.69 90 LEU A C 1
ATOM 707 O O . LEU A 1 90 ? -13.402 -1.213 11.900 1.00 97.69 90 LEU A O 1
ATOM 711 N N . ARG A 1 91 ? -14.753 -1.869 10.230 1.00 97.94 91 ARG A N 1
ATOM 712 C CA . ARG A 1 91 ? -14.832 -3.268 10.673 1.00 97.94 91 ARG A CA 1
ATOM 713 C C . ARG A 1 91 ? -13.458 -3.934 10.690 1.00 97.94 91 ARG A C 1
ATOM 715 O O . ARG A 1 91 ? -13.147 -4.651 11.637 1.00 97.94 91 ARG A O 1
ATOM 722 N N . ARG A 1 92 ? -12.624 -3.709 9.668 1.00 97.56 92 ARG A N 1
ATOM 723 C CA . ARG A 1 92 ? -11.263 -4.263 9.651 1.00 97.56 92 ARG A CA 1
ATOM 724 C C . ARG A 1 92 ? -10.367 -3.622 10.712 1.00 97.56 92 ARG A C 1
ATOM 726 O O . ARG A 1 92 ? -9.551 -4.328 11.301 1.00 97.56 92 ARG A O 1
ATOM 733 N N . LEU A 1 93 ? -10.504 -2.319 10.960 1.00 98.31 93 LEU A N 1
ATOM 734 C CA . LEU A 1 93 ? -9.776 -1.631 12.028 1.00 98.31 93 LEU A CA 1
ATOM 735 C C . LEU A 1 93 ? -10.121 -2.227 13.400 1.00 98.31 93 LEU A C 1
ATOM 737 O O . LEU A 1 93 ? -9.214 -2.631 14.123 1.00 98.31 93 LEU A O 1
ATOM 741 N N . GLU A 1 94 ? -11.413 -2.368 13.700 1.00 98.25 94 GLU A N 1
ATOM 742 C CA . GLU A 1 94 ? -11.916 -3.003 14.925 1.00 98.25 94 GLU A CA 1
ATOM 743 C C . GLU A 1 94 ? -11.380 -4.432 15.082 1.00 98.25 94 GLU A C 1
ATOM 745 O O . GLU A 1 94 ? -10.873 -4.816 16.136 1.00 98.25 94 GLU A O 1
ATOM 750 N N . ASP A 1 95 ? -11.426 -5.219 14.006 1.00 97.88 95 ASP A N 1
ATOM 751 C CA . ASP A 1 95 ? -10.935 -6.594 14.006 1.00 97.88 95 ASP A CA 1
ATOM 752 C C . ASP A 1 95 ? -9.427 -6.677 14.301 1.00 97.88 95 ASP A C 1
ATOM 754 O O . ASP A 1 95 ? -8.977 -7.481 15.123 1.00 97.88 95 ASP A O 1
ATOM 758 N N . PHE A 1 96 ? -8.628 -5.814 13.671 1.00 97.94 96 PHE A N 1
ATOM 759 C CA . PHE A 1 96 ? -7.179 -5.764 13.863 1.00 97.94 96 PHE A CA 1
ATOM 760 C C . PHE A 1 96 ? -6.784 -5.306 15.275 1.00 97.94 96 PHE A C 1
ATOM 762 O O . PHE A 1 96 ? -5.854 -5.869 15.865 1.00 97.94 96 PHE A O 1
ATOM 769 N N . LEU A 1 97 ? -7.476 -4.297 15.809 1.00 98.31 97 LEU A N 1
ATOM 770 C CA . LEU A 1 97 ? -7.159 -3.689 17.099 1.00 98.31 97 LEU A CA 1
ATOM 771 C C . LEU A 1 97 ? -7.752 -4.472 18.269 1.00 98.31 97 LEU A C 1
ATOM 773 O O . LEU A 1 97 ? -7.024 -4.848 19.180 1.00 98.31 97 LEU A O 1
ATOM 777 N N . PHE A 1 98 ? -9.047 -4.760 18.257 1.00 97.81 98 PHE A N 1
ATOM 778 C CA . PHE A 1 98 ? -9.772 -5.131 19.473 1.00 97.81 98 PHE A CA 1
ATOM 779 C C . PHE A 1 98 ? -10.238 -6.588 19.485 1.00 97.81 98 PHE A C 1
ATOM 781 O O . PHE A 1 98 ? -10.194 -7.227 20.539 1.00 97.81 98 PHE A O 1
ATOM 788 N N . VAL A 1 99 ? -10.590 -7.153 18.324 1.00 97.38 99 VAL A N 1
ATOM 789 C CA . VAL A 1 99 ? -11.007 -8.565 18.221 1.00 97.38 99 VAL A CA 1
ATOM 790 C C . VAL A 1 99 ? -9.796 -9.494 18.251 1.00 97.38 99 VAL A C 1
ATOM 792 O O . VAL A 1 99 ? -9.664 -10.335 19.138 1.00 97.38 99 VAL A O 1
ATOM 795 N N . THR A 1 100 ? -8.884 -9.338 17.291 1.00 96.88 100 THR A N 1
ATOM 796 C CA . THR A 1 100 ? -7.697 -10.199 17.166 1.00 96.88 100 THR A CA 1
ATOM 797 C C . THR A 1 100 ? -6.530 -9.718 18.018 1.00 96.88 100 THR A C 1
ATOM 799 O O . THR A 1 100 ? -5.622 -10.499 18.301 1.00 96.88 100 THR A O 1
ATOM 802 N N . LYS A 1 101 ? -6.528 -8.431 18.400 1.00 97.81 101 LYS A N 1
ATOM 803 C CA . LYS A 1 101 ? -5.423 -7.764 19.113 1.00 97.81 101 LYS A CA 1
ATOM 804 C C . LYS A 1 101 ? -4.080 -7.917 18.400 1.00 97.81 101 LYS A C 1
ATOM 806 O O . LYS A 1 101 ? -3.014 -7.909 19.019 1.00 97.81 101 LYS A O 1
ATOM 811 N N . SER A 1 102 ? -4.129 -8.030 17.073 1.00 97.75 102 SER A N 1
ATOM 812 C CA . SER A 1 102 ? -2.963 -8.251 16.220 1.00 97.75 102 SER A CA 1
ATOM 813 C C . SER A 1 102 ? -1.961 -7.099 16.314 1.00 97.75 102 SER A C 1
ATOM 815 O O . SER A 1 102 ? -0.752 -7.336 16.211 1.00 97.75 102 SER A O 1
ATOM 817 N N . LEU A 1 103 ? -2.433 -5.876 16.606 1.00 98.38 103 LEU A N 1
ATOM 818 C CA . LEU A 1 103 ? -1.567 -4.727 16.877 1.00 98.38 103 LEU A CA 1
ATOM 819 C C . LEU A 1 103 ? -0.533 -5.027 17.970 1.00 98.38 103 LEU A C 1
ATOM 821 O O . LEU A 1 103 ? 0.618 -4.638 17.813 1.00 98.38 103 LEU A O 1
ATOM 825 N N . GLY A 1 104 ? -0.867 -5.808 19.004 1.00 98.00 104 GLY A N 1
ATOM 826 C CA . GLY A 1 104 ? 0.061 -6.141 20.093 1.00 98.00 104 GLY A CA 1
ATOM 827 C C . GLY A 1 104 ? 1.350 -6.842 19.635 1.00 98.00 104 GLY A C 1
ATOM 828 O O . GLY A 1 104 ? 2.385 -6.743 20.299 1.00 98.00 104 GLY A O 1
ATOM 829 N N . THR A 1 105 ? 1.335 -7.487 18.462 1.00 97.06 105 THR A N 1
ATOM 830 C CA . THR A 1 105 ? 2.496 -8.186 17.875 1.00 97.06 105 THR A CA 1
ATOM 831 C C . THR A 1 105 ? 3.044 -7.542 16.599 1.00 97.06 105 THR A C 1
ATOM 833 O O . THR A 1 105 ? 4.031 -8.038 16.053 1.00 97.06 105 THR A O 1
ATOM 836 N N . TYR A 1 106 ? 2.468 -6.420 16.151 1.00 97.31 106 TYR A N 1
ATOM 837 C CA . TYR A 1 106 ? 2.731 -5.812 14.842 1.00 97.31 106 TYR A CA 1
ATOM 838 C C . TYR A 1 106 ? 4.220 -5.606 14.533 1.00 97.31 106 TYR A C 1
ATOM 840 O O . TYR A 1 106 ? 4.686 -5.950 13.446 1.00 97.31 106 TYR A O 1
ATOM 848 N N . GLY A 1 107 ? 5.000 -5.107 15.500 1.00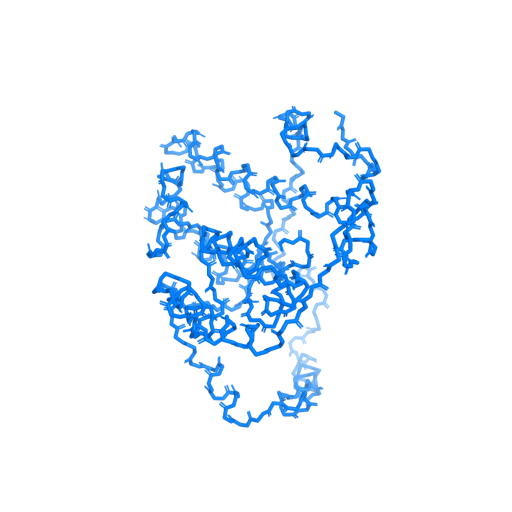 93.81 107 GLY A N 1
ATOM 849 C CA . GLY A 1 107 ? 6.437 -4.875 15.315 1.00 93.81 107 GLY A CA 1
ATOM 850 C C . GLY A 1 107 ? 7.225 -6.141 14.943 1.00 93.81 107 GLY A C 1
ATOM 851 O O . GLY A 1 107 ? 8.226 -6.058 14.234 1.00 93.81 107 GLY A O 1
ATOM 852 N N . LYS A 1 108 ? 6.748 -7.320 15.364 1.00 95.12 108 LYS A N 1
ATOM 853 C CA . LYS A 1 108 ? 7.373 -8.625 15.096 1.00 95.12 108 LYS A CA 1
ATOM 854 C C . LYS A 1 108 ? 6.849 -9.277 13.817 1.00 95.12 108 LYS A C 1
ATOM 856 O O . LYS A 1 108 ? 7.579 -10.029 13.177 1.00 95.12 108 LYS A O 1
ATOM 861 N N . THR A 1 109 ? 5.597 -9.016 13.448 1.00 95.75 109 THR A N 1
ATOM 862 C CA . THR A 1 109 ? 4.894 -9.760 12.394 1.00 95.75 109 THR A CA 1
ATOM 863 C C . THR A 1 109 ? 4.838 -9.027 11.054 1.00 95.75 109 THR A C 1
ATOM 865 O O . THR A 1 109 ? 4.816 -9.688 10.022 1.00 95.75 109 THR A O 1
ATOM 868 N N . ARG A 1 110 ? 4.942 -7.691 11.017 1.00 93.94 110 ARG A N 1
ATOM 869 C CA . ARG A 1 110 ? 4.758 -6.862 9.801 1.00 93.94 110 ARG A CA 1
ATOM 870 C C . ARG A 1 110 ? 5.617 -7.200 8.572 1.00 93.94 110 ARG A C 1
ATOM 872 O O . ARG A 1 110 ? 5.322 -6.723 7.482 1.00 93.94 110 ARG A O 1
ATOM 879 N N . ASN A 1 111 ? 6.691 -7.976 8.740 1.00 94.50 111 ASN A N 1
ATOM 880 C CA . ASN A 1 111 ? 7.575 -8.421 7.654 1.00 94.50 111 ASN A CA 1
ATOM 881 C C . ASN A 1 111 ? 7.230 -9.812 7.096 1.00 94.50 111 ASN A C 1
ATOM 883 O O . ASN A 1 111 ? 7.928 -10.281 6.198 1.00 94.50 111 ASN A O 1
ATOM 887 N N . GLN A 1 112 ? 6.213 -10.485 7.634 1.00 94.69 112 GLN A N 1
ATOM 888 C CA . GLN A 1 112 ? 5.744 -11.755 7.088 1.00 94.69 112 GLN A CA 1
ATOM 889 C C . GLN A 1 112 ? 5.132 -11.544 5.698 1.00 94.69 112 GLN A C 1
ATOM 891 O O . GLN A 1 112 ? 4.660 -10.457 5.362 1.00 94.69 112 GLN A O 1
ATOM 896 N N . LEU A 1 113 ? 5.197 -12.596 4.885 1.00 92.25 113 LEU A N 1
ATOM 897 C CA . LEU A 1 113 ? 4.692 -12.590 3.513 1.00 92.25 113 LEU A CA 1
ATOM 898 C C . LEU A 1 113 ? 3.270 -13.139 3.412 1.00 92.25 113 LEU A C 1
ATOM 900 O O . LEU 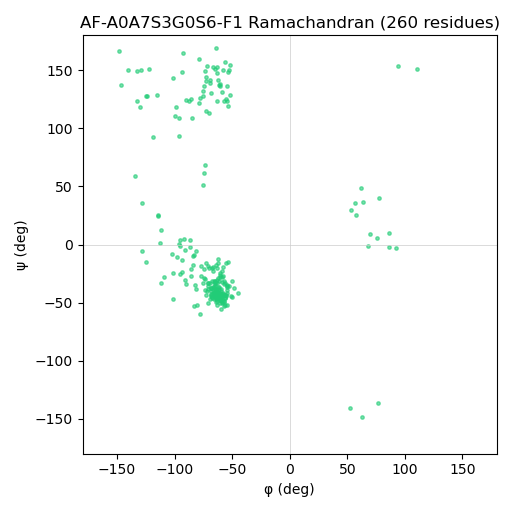A 1 113 ? 2.556 -12.764 2.495 1.00 92.25 113 LEU A O 1
ATOM 904 N N . ASP A 1 114 ? 2.866 -13.991 4.354 1.00 86.75 114 ASP A N 1
ATOM 905 C CA . ASP A 1 114 ? 1.590 -14.700 4.329 1.00 86.75 114 ASP A CA 1
ATOM 906 C C . ASP A 1 114 ? 0.880 -14.604 5.684 1.00 86.75 114 ASP A C 1
ATOM 908 O O . ASP A 1 114 ? 1.516 -14.505 6.737 1.00 86.75 114 ASP A O 1
ATOM 912 N N . GLY A 1 115 ? -0.450 -14.619 5.637 1.00 85.88 115 GLY A N 1
ATOM 913 C CA . GLY A 1 115 ? -1.350 -14.519 6.776 1.00 85.88 115 GLY A CA 1
ATOM 914 C C . GLY A 1 115 ? -2.127 -13.201 6.841 1.00 85.88 115 GLY A C 1
ATOM 915 O O . GLY A 1 115 ? -1.693 -12.125 6.427 1.00 85.88 115 GLY A O 1
ATOM 916 N N . LEU A 1 116 ? -3.319 -13.246 7.427 1.00 85.00 116 LEU A N 1
ATOM 917 C CA . LEU A 1 116 ? -4.126 -12.037 7.578 1.00 85.00 116 LEU A CA 1
ATOM 918 C C . LEU A 1 116 ? -3.527 -11.086 8.627 1.00 85.00 116 LEU A C 1
ATOM 920 O O . LEU A 1 116 ? -3.292 -9.905 8.363 1.00 85.00 116 LEU A O 1
ATOM 924 N N . ASN A 1 117 ? -3.230 -11.636 9.802 1.00 87.50 117 ASN A N 1
ATOM 925 C CA . ASN A 1 117 ? -2.992 -10.887 11.037 1.00 87.50 117 ASN A CA 1
ATOM 926 C C . ASN A 1 117 ? -1.548 -10.417 11.241 1.00 87.50 117 ASN A C 1
ATOM 928 O O . ASN A 1 117 ? -1.241 -9.791 12.252 1.00 87.50 117 ASN A O 1
ATOM 932 N N . PHE A 1 118 ? -0.658 -10.651 10.273 1.00 89.81 118 PHE A N 1
ATOM 933 C CA . PHE A 1 118 ? 0.701 -10.118 10.357 1.00 89.81 118 PHE A CA 1
ATOM 934 C C . PHE A 1 118 ? 0.770 -8.596 10.155 1.00 89.81 118 PHE A C 1
ATOM 936 O O . PHE A 1 118 ? 1.765 -7.967 10.500 1.00 89.81 118 PHE A O 1
ATOM 943 N N . ALA A 1 119 ? -0.271 -7.992 9.575 1.00 92.06 119 ALA A N 1
ATOM 944 C CA . ALA A 1 119 ? -0.375 -6.556 9.341 1.00 92.06 119 ALA A CA 1
ATOM 945 C C . ALA A 1 119 ? -1.839 -6.103 9.411 1.00 92.06 119 ALA A C 1
ATOM 947 O O . ALA A 1 119 ? -2.761 -6.917 9.348 1.00 92.06 119 ALA A O 1
ATOM 948 N N . SER A 1 120 ? -2.057 -4.790 9.486 1.00 96.06 120 SER A N 1
ATOM 949 C CA . SER A 1 120 ? -3.401 -4.214 9.599 1.00 96.06 120 SER A CA 1
ATOM 950 C C . SER A 1 120 ? -4.273 -4.468 8.367 1.00 96.06 120 SER A C 1
ATOM 952 O O . SER A 1 120 ? -5.479 -4.652 8.499 1.00 96.06 120 SER A O 1
ATOM 954 N N . LYS A 1 121 ? -3.660 -4.545 7.176 1.00 95.56 121 LYS A N 1
ATOM 955 C CA . LYS A 1 121 ? -4.343 -4.633 5.872 1.00 95.56 121 LYS A CA 1
ATOM 956 C C . LYS A 1 121 ? -5.295 -3.452 5.601 1.00 95.56 121 LYS A C 1
ATOM 958 O O . LYS A 1 121 ? -6.230 -3.595 4.833 1.00 95.56 121 LYS A O 1
ATOM 963 N N . LEU A 1 122 ? -5.056 -2.286 6.213 1.00 97.44 122 LEU A N 1
ATOM 964 C CA . LEU A 1 122 ? -5.937 -1.109 6.105 1.00 97.44 122 LEU A CA 1
ATOM 965 C C . LEU A 1 122 ? -5.691 -0.236 4.864 1.00 97.44 122 LEU A C 1
ATOM 967 O O . LEU A 1 122 ? -6.473 0.673 4.590 1.00 97.44 122 LEU A O 1
ATOM 971 N N . SER A 1 123 ? -4.609 -0.486 4.126 1.00 97.19 123 SER A N 1
ATOM 972 C CA . SER A 1 123 ? -4.175 0.340 2.997 1.00 97.19 123 SER A CA 1
ATOM 973 C C . SER A 1 123 ? -5.239 0.570 1.906 1.00 97.19 123 SER A C 1
ATOM 975 O O . SER A 1 123 ? -5.313 1.705 1.431 1.00 97.19 123 SER A O 1
ATOM 977 N N . PRO A 1 124 ? -6.137 -0.380 1.558 1.00 96.44 124 PRO A N 1
ATOM 978 C CA . PRO A 1 124 ? -7.157 -0.125 0.534 1.00 96.44 124 PRO A CA 1
ATOM 979 C C . PRO A 1 124 ? -8.171 0.955 0.939 1.00 96.44 124 PRO A C 1
ATOM 981 O O . PRO A 1 124 ? -8.614 1.733 0.104 1.00 96.44 124 PRO A O 1
ATOM 984 N N . TRP A 1 125 ? -8.518 1.051 2.227 1.00 98.12 125 TRP A N 1
ATOM 985 C CA . TRP A 1 125 ? -9.433 2.092 2.715 1.00 98.12 125 TRP A CA 1
ATOM 986 C C . TRP A 1 125 ? -8.719 3.404 3.038 1.00 98.12 125 TRP A C 1
ATOM 988 O O . TRP A 1 125 ? -9.331 4.466 2.963 1.00 98.12 125 TRP A O 1
ATOM 998 N N . LEU A 1 126 ? -7.431 3.349 3.389 1.00 98.12 126 LEU A N 1
ATOM 999 C CA . LEU A 1 126 ? -6.620 4.551 3.599 1.00 98.12 126 LEU A CA 1
ATOM 1000 C C . LEU A 1 126 ? -6.317 5.278 2.279 1.00 98.12 126 LEU A C 1
ATOM 1002 O O . LEU A 1 126 ? -6.313 6.506 2.262 1.00 98.12 126 LEU A O 1
ATOM 1006 N N . SER A 1 127 ? -6.071 4.539 1.192 1.00 96.81 127 SER A N 1
ATOM 1007 C CA . SER A 1 127 ? -5.724 5.104 -0.125 1.00 96.81 127 SER A CA 1
ATOM 1008 C C . SER A 1 127 ? -6.873 5.907 -0.747 1.00 96.81 127 SER A C 1
ATOM 1010 O O . SER A 1 127 ? -6.658 7.005 -1.247 1.00 96.81 127 SER A O 1
ATOM 1012 N N . ASN A 1 128 ? -8.113 5.414 -0.647 1.00 95.50 128 ASN A N 1
ATOM 1013 C CA . ASN A 1 128 ? -9.295 6.085 -1.203 1.00 95.50 128 ASN A CA 1
ATOM 10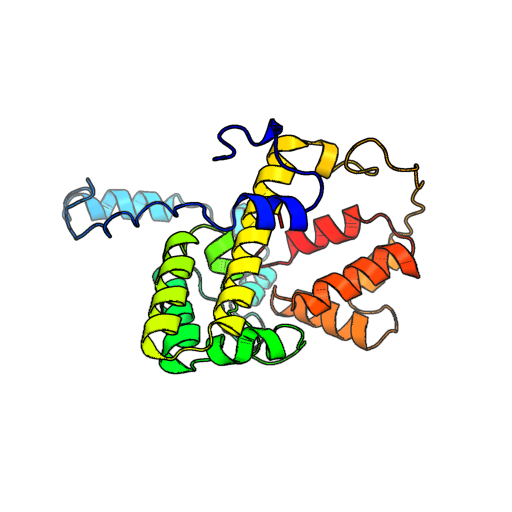14 C C . ASN A 1 128 ? -10.059 6.968 -0.196 1.00 95.50 128 ASN A C 1
ATOM 1016 O O . ASN A 1 128 ? -11.121 7.495 -0.522 1.00 95.50 128 ASN A O 1
ATOM 1020 N N . GLY A 1 129 ? -9.551 7.109 1.031 1.00 96.19 129 GLY A N 1
ATOM 1021 C CA . GLY A 1 129 ? -10.155 7.947 2.068 1.00 96.19 129 GLY A CA 1
ATOM 1022 C C . GLY A 1 129 ? -11.399 7.368 2.751 1.00 96.19 129 GLY A C 1
ATOM 1023 O O . GLY A 1 129 ? -11.979 8.052 3.591 1.00 96.19 129 GLY A O 1
ATOM 1024 N N . SER A 1 130 ? -11.787 6.118 2.467 1.00 97.25 130 SER A N 1
ATOM 1025 C CA . SER A 1 130 ? -12.850 5.419 3.212 1.00 97.25 130 SER A CA 1
ATOM 1026 C C . SER A 1 130 ? -12.514 5.261 4.696 1.00 97.25 130 SER A C 1
ATOM 1028 O O . SER A 1 130 ? -13.411 5.111 5.516 1.00 97.25 130 SER A O 1
ATOM 1030 N N . LEU A 1 131 ? -11.229 5.265 5.054 1.00 97.50 131 LEU A N 1
ATOM 1031 C CA . LEU A 1 131 ? -10.773 5.254 6.436 1.00 97.50 131 LEU A CA 1
ATOM 1032 C C . LEU A 1 131 ? -9.846 6.443 6.695 1.00 97.50 131 LEU A C 1
ATOM 1034 O O . LEU A 1 131 ? -8.853 6.650 6.001 1.00 97.50 131 LEU A O 1
ATOM 1038 N N . SER A 1 132 ? -10.152 7.216 7.735 1.00 96.69 132 SER A N 1
ATOM 1039 C CA . SER A 1 132 ? -9.325 8.347 8.158 1.00 96.69 132 SER A CA 1
ATOM 1040 C C . SER A 1 132 ? -8.069 7.872 8.887 1.00 96.69 132 SER A C 1
ATOM 1042 O O . SER A 1 132 ? -8.158 7.169 9.894 1.00 96.69 132 SER A O 1
ATOM 1044 N N . VAL A 1 133 ? -6.894 8.344 8.461 1.00 96.81 133 VAL A N 1
ATOM 1045 C CA . VAL A 1 133 ? -5.624 8.070 9.160 1.00 96.81 133 VAL A CA 1
ATOM 1046 C C . VAL A 1 133 ? -5.640 8.556 10.616 1.00 96.81 133 VAL A C 1
ATOM 1048 O O . VAL A 1 133 ? -5.078 7.902 11.490 1.00 96.81 133 VAL A O 1
ATOM 1051 N N . ARG A 1 134 ? -6.356 9.653 10.911 1.00 96.69 134 ARG A N 1
ATOM 1052 C CA . ARG A 1 134 ? -6.496 10.167 12.283 1.00 96.69 134 ARG A CA 1
ATOM 1053 C C . ARG A 1 134 ? -7.319 9.226 13.159 1.00 96.69 134 ARG A C 1
ATOM 1055 O O . ARG A 1 134 ? -6.967 9.028 14.313 1.00 96.69 134 ARG A O 1
ATOM 1062 N N . LYS A 1 135 ? -8.370 8.603 12.607 1.00 97.50 135 LYS A N 1
ATOM 1063 C CA . LYS A 1 135 ? -9.164 7.582 13.317 1.00 97.50 135 LYS A CA 1
ATOM 1064 C C . LYS A 1 135 ? -8.269 6.406 13.702 1.00 97.50 135 LYS A C 1
ATOM 1066 O O . LYS A 1 135 ? -8.251 6.011 14.858 1.00 97.50 135 LYS A O 1
ATOM 1071 N N . VAL A 1 136 ? -7.470 5.921 12.749 1.00 98.31 136 VAL A N 1
ATOM 1072 C CA . VAL A 1 136 ? -6.514 4.827 12.976 1.00 98.31 136 VAL A CA 1
ATOM 1073 C C . VAL A 1 136 ? -5.485 5.189 14.050 1.00 98.31 136 VAL A C 1
ATOM 1075 O O . VAL A 1 136 ? -5.186 4.356 14.898 1.00 98.31 136 VAL A O 1
ATOM 1078 N N . TYR A 1 137 ? -4.962 6.420 14.032 1.00 97.88 137 TYR A N 1
ATOM 1079 C CA . TYR A 1 137 ? -4.033 6.917 15.048 1.00 97.88 137 TYR A CA 1
ATOM 1080 C C . TYR A 1 137 ? -4.654 6.892 16.451 1.00 97.88 137 TYR A C 1
ATOM 1082 O O . TYR A 1 137 ? -4.093 6.267 17.349 1.00 97.88 137 TYR A O 1
ATOM 1090 N N . PHE A 1 138 ? -5.815 7.530 16.638 1.00 97.94 138 PHE A N 1
ATOM 1091 C CA . PHE A 1 138 ? -6.448 7.614 17.957 1.00 97.94 138 PHE A CA 1
ATOM 1092 C C . PHE A 1 138 ? -6.869 6.235 18.473 1.00 97.94 138 PHE A C 1
ATOM 1094 O O . PHE A 1 138 ? -6.567 5.907 19.617 1.00 97.94 138 PHE A O 1
ATOM 1101 N N . ASP A 1 139 ? -7.456 5.385 17.626 1.00 98.38 139 ASP A N 1
ATOM 1102 C CA . ASP A 1 139 ? -7.856 4.034 18.032 1.00 98.38 139 ASP A CA 1
ATOM 1103 C C . ASP A 1 139 ? -6.643 3.157 18.407 1.00 98.38 139 ASP A C 1
ATOM 1105 O O . ASP A 1 139 ? -6.735 2.328 19.313 1.00 98.38 139 ASP A O 1
ATOM 1109 N N . ALA A 1 140 ? -5.486 3.342 17.755 1.00 98.31 140 ALA A N 1
ATOM 1110 C CA . ALA A 1 140 ? -4.257 2.629 18.108 1.00 98.31 140 ALA A CA 1
ATOM 1111 C C . ALA A 1 140 ? -3.721 3.032 19.494 1.00 98.31 140 ALA A C 1
ATOM 1113 O O . ALA A 1 140 ? -3.234 2.171 20.227 1.00 98.31 140 ALA A O 1
ATOM 1114 N N . TYR A 1 141 ? -3.843 4.305 19.879 1.00 97.81 141 TYR A N 1
ATOM 1115 C CA . TYR A 1 141 ? -3.489 4.753 21.230 1.00 97.81 141 TYR A CA 1
ATOM 1116 C C . TYR A 1 141 ? -4.532 4.356 22.277 1.00 97.81 141 TYR A C 1
ATOM 1118 O O . TYR A 1 141 ? -4.154 3.992 23.386 1.00 97.81 141 TYR A O 1
ATOM 1126 N N . SER A 1 142 ? -5.822 4.311 21.932 1.00 98.31 142 SER A N 1
ATOM 1127 C CA . SER A 1 142 ? -6.837 3.706 22.807 1.00 98.31 142 SER A CA 1
ATOM 1128 C C . SER A 1 142 ? -6.566 2.216 23.047 1.00 98.31 142 SER A C 1
ATOM 1130 O O . SER A 1 142 ? -6.742 1.723 24.159 1.00 98.31 142 SER A O 1
ATOM 1132 N N . PHE A 1 143 ? -6.078 1.488 22.035 1.00 98.56 143 PHE A N 1
ATOM 1133 C CA . PHE A 1 143 ? -5.586 0.121 22.219 1.00 98.56 143 PHE A CA 1
ATOM 1134 C C . PHE A 1 143 ? -4.391 0.067 23.184 1.00 98.56 143 PHE A C 1
ATOM 1136 O O . PHE A 1 143 ? -4.354 -0.816 24.041 1.00 98.56 143 PHE A O 1
ATOM 1143 N N . GLU A 1 144 ? -3.434 0.995 23.072 1.00 98.31 144 GLU A N 1
ATOM 1144 C CA . GLU A 1 144 ? -2.292 1.077 23.993 1.00 98.31 144 GLU A CA 1
ATOM 1145 C C . GLU A 1 144 ? -2.734 1.308 25.439 1.00 98.31 144 GLU A C 1
ATOM 1147 O O . GLU A 1 144 ? -2.281 0.611 26.344 1.00 98.31 144 GLU A O 1
ATOM 1152 N N . GLU A 1 145 ? -3.653 2.245 25.660 1.00 98.19 145 GLU A N 1
ATOM 1153 C CA . GLU A 1 145 ? -4.201 2.542 26.983 1.00 98.19 145 GLU A CA 1
ATOM 1154 C C . GLU A 1 145 ? -4.885 1.312 27.598 1.00 98.19 145 GLU A C 1
ATOM 1156 O O . GLU A 1 145 ? -4.730 1.029 28.786 1.00 98.19 145 GLU A O 1
ATOM 1161 N N . GLN A 1 146 ? -5.604 0.540 26.779 1.00 98.25 146 GLN A N 1
ATOM 1162 C CA . GLN A 1 146 ? -6.368 -0.611 27.246 1.00 98.25 146 GLN A CA 1
ATOM 1163 C C . GLN A 1 146 ? -5.529 -1.890 27.424 1.00 98.25 146 GLN A C 1
ATOM 1165 O O . GLN A 1 146 ? -5.819 -2.690 28.317 1.00 98.25 146 GLN A O 1
ATOM 1170 N N . TYR A 1 147 ? -4.520 -2.124 26.578 1.00 98.06 147 TYR A N 1
ATOM 1171 C CA . TYR A 1 147 ? -3.794 -3.405 26.513 1.00 98.06 147 TYR A CA 1
ATOM 1172 C C . TYR A 1 147 ? -2.266 -3.285 26.598 1.00 98.06 147 TYR A C 1
ATOM 1174 O O . TYR A 1 147 ? -1.579 -4.307 26.651 1.00 98.06 147 TYR A O 1
ATOM 1182 N N . GLY A 1 148 ? -1.705 -2.078 26.609 1.00 97.44 148 GLY A N 1
ATOM 1183 C CA . GLY A 1 148 ? -0.266 -1.831 26.563 1.00 97.44 148 GLY A CA 1
ATOM 1184 C C . GLY A 1 148 ? 0.324 -2.022 25.163 1.00 97.44 148 GLY A C 1
ATOM 1185 O O . GLY A 1 148 ? -0.238 -1.598 24.162 1.00 97.44 148 GLY A O 1
ATOM 1186 N N . HIS A 1 149 ? 1.484 -2.678 25.070 1.00 97.25 149 HIS A N 1
ATOM 1187 C CA . HIS A 1 149 ? 2.211 -2.886 23.804 1.00 97.25 149 HIS A CA 1
ATOM 1188 C C . HIS A 1 149 ? 2.704 -1.602 23.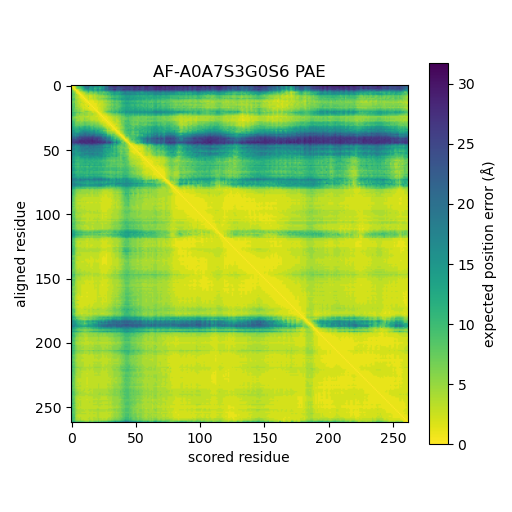110 1.00 97.25 149 HIS A C 1
ATOM 1190 O O . HIS A 1 149 ? 2.762 -1.556 21.878 1.00 97.25 149 HIS A O 1
ATOM 1196 N N . ALA A 1 150 ? 3.139 -0.606 23.888 1.00 97.25 150 ALA A N 1
ATOM 1197 C CA . ALA A 1 150 ? 3.658 0.676 23.402 1.00 97.25 150 ALA A CA 1
ATOM 1198 C C . ALA A 1 150 ? 4.651 0.548 22.228 1.00 97.25 150 ALA A C 1
ATOM 1200 O O . ALA A 1 150 ? 4.546 1.272 21.243 1.00 97.25 150 ALA A O 1
ATOM 1201 N N . ASP A 1 151 ? 5.571 -0.424 22.256 1.00 97.31 151 ASP A N 1
ATOM 1202 C CA . ASP A 1 151 ? 6.528 -0.638 21.157 1.00 97.31 151 ASP A CA 1
ATOM 1203 C C . ASP A 1 151 ? 5.858 -1.048 19.836 1.00 97.31 151 ASP A C 1
ATOM 1205 O O . ASP A 1 151 ? 6.261 -0.605 18.751 1.00 97.31 151 ASP A O 1
ATOM 1209 N N . SE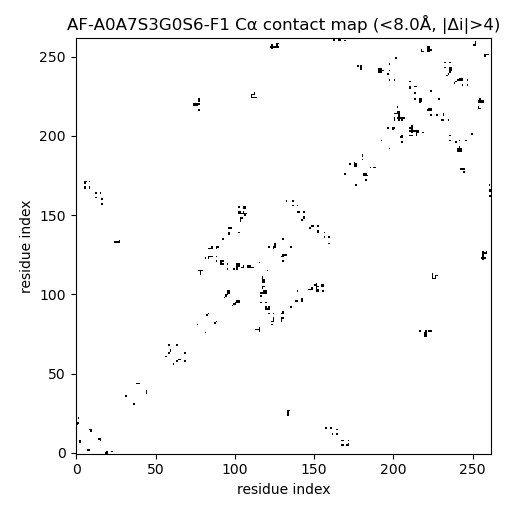R A 1 152 ? 4.830 -1.897 19.903 1.00 97.38 152 SER A N 1
ATOM 1210 C CA . SER A 1 152 ? 4.082 -2.319 18.719 1.00 97.38 152 SER A CA 1
ATOM 1211 C C . SER A 1 152 ? 3.185 -1.195 18.202 1.00 97.38 152 SER A C 1
ATOM 1213 O O . SER A 1 152 ? 3.134 -0.992 16.987 1.00 97.38 152 SER A O 1
ATOM 1215 N N . VAL A 1 153 ? 2.552 -0.427 19.098 1.00 97.81 153 VAL A N 1
ATOM 1216 C CA . VAL A 1 153 ? 1.763 0.765 18.742 1.00 97.81 153 VAL A CA 1
ATOM 1217 C C . VAL A 1 153 ? 2.654 1.823 18.096 1.00 97.81 153 VAL A C 1
ATOM 1219 O O . VAL A 1 153 ? 2.375 2.246 16.976 1.00 97.81 153 VAL A O 1
ATOM 1222 N N . LYS A 1 154 ? 3.803 2.148 18.700 1.00 95.25 154 LYS A N 1
ATOM 1223 C CA . LYS A 1 154 ? 4.814 3.049 18.124 1.00 95.25 154 LYS A CA 1
ATOM 1224 C C . LYS A 1 154 ? 5.280 2.567 16.752 1.00 95.25 154 LYS A C 1
ATOM 1226 O O . LYS A 1 154 ? 5.400 3.366 15.826 1.00 95.25 154 LYS A O 1
ATOM 1231 N N . SER A 1 155 ? 5.525 1.266 16.589 1.00 96.00 155 SER A N 1
ATOM 1232 C CA . SER A 1 155 ? 5.901 0.687 15.292 1.00 96.00 155 SER A CA 1
ATOM 1233 C C . SER A 1 155 ? 4.804 0.852 14.242 1.00 96.00 155 SER A C 1
ATOM 1235 O O . SER A 1 155 ? 5.115 1.154 13.097 1.00 96.00 155 SER A O 1
ATOM 1237 N N . PHE A 1 156 ? 3.536 0.674 14.611 1.00 97.62 156 PHE A N 1
ATOM 1238 C CA . PHE A 1 156 ? 2.395 0.855 13.715 1.00 97.62 156 PHE A CA 1
ATOM 1239 C C . PHE A 1 156 ? 2.184 2.321 13.332 1.00 97.62 156 PHE A C 1
ATOM 1241 O O . PHE A 1 156 ? 2.093 2.642 12.150 1.00 97.62 156 PHE A O 1
ATOM 1248 N N . VAL A 1 157 ? 2.211 3.221 14.312 1.00 95.75 157 VAL A N 1
ATOM 1249 C CA . VAL A 1 157 ? 2.075 4.667 14.112 1.00 95.75 157 VAL A CA 1
ATOM 1250 C C . VAL A 1 157 ? 3.206 5.223 13.241 1.00 95.75 157 VAL A C 1
ATOM 1252 O O . VAL A 1 157 ? 2.948 6.038 12.359 1.00 95.75 157 VAL A O 1
ATOM 1255 N N . ASN A 1 158 ? 4.444 4.734 13.385 1.00 94.19 158 ASN A N 1
ATOM 1256 C CA . ASN A 1 158 ? 5.554 5.132 12.507 1.00 94.19 158 ASN A CA 1
ATOM 1257 C C . ASN A 1 158 ? 5.265 4.858 11.020 1.00 94.19 158 ASN A C 1
ATOM 1259 O O . ASN A 1 158 ? 5.729 5.602 10.158 1.00 94.19 158 ASN A O 1
ATOM 1263 N N . GLU A 1 159 ? 4.492 3.822 10.699 1.00 96.00 159 GLU A N 1
ATOM 1264 C CA . GLU A 1 159 ? 4.122 3.503 9.315 1.00 96.00 159 GLU A CA 1
ATOM 1265 C C . GLU A 1 159 ? 3.062 4.473 8.777 1.00 96.00 159 GLU A C 1
ATOM 1267 O O . GLU A 1 159 ? 3.070 4.796 7.590 1.00 96.00 159 GLU A O 1
ATOM 1272 N N . LEU A 1 160 ? 2.212 5.022 9.651 1.00 95.38 160 LEU A N 1
ATOM 1273 C CA . LEU A 1 160 ? 1.322 6.132 9.296 1.00 95.38 160 LEU A CA 1
ATOM 1274 C C . LEU A 1 160 ? 2.128 7.412 9.030 1.00 95.38 160 LEU A C 1
ATOM 1276 O O . LEU A 1 160 ? 1.867 8.112 8.058 1.00 95.38 160 LEU A O 1
ATOM 1280 N N . PHE A 1 161 ? 3.170 7.680 9.822 1.00 93.38 161 PHE A N 1
ATOM 1281 C CA . PHE A 1 161 ? 4.089 8.789 9.540 1.00 93.38 161 PHE A CA 1
ATOM 1282 C C . PHE A 1 161 ? 4.868 8.596 8.238 1.00 93.38 161 PHE A C 1
ATOM 1284 O O . PHE A 1 161 ? 5.188 9.580 7.578 1.00 93.38 161 PHE A O 1
ATOM 1291 N N . TRP A 1 162 ? 5.192 7.355 7.857 1.00 94.75 162 TRP A N 1
ATOM 1292 C CA . TRP A 1 162 ? 5.793 7.080 6.549 1.00 94.75 162 TRP A CA 1
ATOM 1293 C C . TRP A 1 162 ? 4.859 7.496 5.421 1.00 94.75 162 TRP A C 1
ATOM 1295 O O . TRP A 1 162 ? 5.318 8.163 4.502 1.00 94.75 162 TRP A O 1
ATOM 1305 N N . ARG A 1 163 ? 3.561 7.188 5.531 1.00 95.38 163 ARG A N 1
ATOM 1306 C CA . ARG A 1 163 ? 2.550 7.659 4.575 1.00 95.38 163 ARG A CA 1
ATOM 1307 C C . ARG A 1 163 ? 2.568 9.176 4.425 1.00 95.38 163 ARG A C 1
ATOM 1309 O O . ARG A 1 163 ? 2.703 9.682 3.316 1.00 95.38 163 ARG A O 1
ATOM 1316 N N . ASP A 1 164 ? 2.491 9.898 5.538 1.00 92.75 164 ASP A N 1
ATOM 1317 C CA . ASP A 1 164 ? 2.495 11.361 5.510 1.00 92.75 164 ASP A CA 1
ATOM 1318 C C . ASP A 1 164 ? 3.813 11.914 4.948 1.00 92.75 164 ASP A C 1
ATOM 1320 O O . ASP A 1 164 ? 3.808 12.839 4.132 1.00 92.75 164 ASP A O 1
ATOM 1324 N N . PHE A 1 165 ? 4.951 11.321 5.324 1.00 93.06 165 PHE A N 1
ATOM 1325 C CA . PHE A 1 165 ? 6.253 11.686 4.774 1.00 93.06 165 PHE A CA 1
ATOM 1326 C C . PHE A 1 165 ? 6.283 11.543 3.253 1.00 93.06 165 PHE A C 1
ATOM 1328 O O . PHE A 1 165 ? 6.703 12.485 2.581 1.00 93.06 165 PHE A O 1
ATOM 1335 N N . SER A 1 166 ? 5.835 10.411 2.707 1.00 93.44 166 SER A N 1
ATOM 1336 C CA . SER A 1 166 ? 5.845 10.187 1.262 1.00 93.44 166 SER A CA 1
ATOM 1337 C C . SER A 1 166 ? 4.910 11.158 0.537 1.00 93.44 166 SER A C 1
ATOM 1339 O O . SER A 1 166 ? 5.312 11.755 -0.461 1.00 93.44 166 SER A O 1
ATOM 1341 N N . THR A 1 167 ? 3.724 11.439 1.091 1.00 94.06 167 THR A N 1
ATOM 1342 C CA . THR A 1 167 ? 2.810 12.463 0.560 1.00 94.06 167 THR A CA 1
ATOM 1343 C C . THR A 1 167 ? 3.476 13.838 0.490 1.00 94.06 167 THR A C 1
ATOM 1345 O O . THR A 1 167 ? 3.518 14.458 -0.576 1.00 94.06 167 THR A O 1
ATOM 1348 N N . PHE A 1 168 ? 4.053 14.324 1.593 1.00 92.38 168 PHE A N 1
ATOM 1349 C CA . PHE A 1 168 ? 4.730 15.625 1.602 1.00 92.38 168 PHE A CA 1
ATOM 1350 C C . PHE A 1 168 ? 5.982 15.639 0.724 1.00 92.38 168 PHE A C 1
ATOM 1352 O O . PHE A 1 168 ? 6.322 16.672 0.143 1.00 92.38 168 PHE A O 1
ATOM 1359 N N . TRP A 1 169 ? 6.669 14.505 0.599 1.00 92.25 169 TRP A N 1
ATOM 1360 C CA . TRP A 1 169 ? 7.834 14.372 -0.261 1.00 92.25 169 TRP A CA 1
ATOM 1361 C C . TRP A 1 169 ? 7.446 14.461 -1.739 1.00 92.25 169 TRP A C 1
ATOM 1363 O O . TRP A 1 169 ? 8.100 15.193 -2.484 1.00 92.25 169 TRP A O 1
ATOM 1373 N N . CYS A 1 170 ? 6.356 13.818 -2.162 1.00 92.75 170 CYS A N 1
ATOM 1374 C CA . CYS A 1 170 ? 5.821 13.976 -3.513 1.00 92.75 170 CYS A CA 1
ATOM 1375 C C . CYS A 1 170 ? 5.376 15.419 -3.775 1.00 92.75 170 CYS A C 1
ATOM 1377 O O . CYS A 1 170 ? 5.762 15.993 -4.791 1.00 92.75 170 CYS A O 1
ATOM 1379 N N . LEU A 1 171 ? 4.674 16.056 -2.830 1.00 92.50 171 LEU A N 1
ATOM 1380 C CA . LEU A 1 171 ? 4.282 17.469 -2.949 1.00 92.50 171 LEU A CA 1
ATOM 1381 C C . LEU A 1 171 ? 5.489 18.400 -3.123 1.00 92.50 171 LEU A C 1
ATOM 1383 O O . LEU A 1 171 ? 5.470 19.295 -3.965 1.00 92.50 171 LEU A O 1
ATOM 1387 N N . LYS A 1 172 ? 6.568 18.170 -2.368 1.00 91.06 172 LYS A N 1
ATOM 1388 C CA . LYS A 1 172 ? 7.806 18.956 -2.457 1.00 91.06 172 LYS A CA 1
ATOM 1389 C C . LYS A 1 172 ? 8.517 18.810 -3.800 1.00 91.06 172 LYS A C 1
ATOM 1391 O O . LYS A 1 172 ? 9.112 19.774 -4.275 1.00 91.06 172 LYS A O 1
ATOM 1396 N N . ASN A 1 173 ? 8.513 17.610 -4.372 1.00 90.56 173 ASN A N 1
ATOM 1397 C CA . ASN A 1 173 ? 9.302 17.291 -5.561 1.00 90.56 173 ASN A CA 1
ATOM 1398 C C . ASN A 1 173 ? 8.493 17.356 -6.870 1.00 90.56 173 ASN A C 1
ATOM 1400 O O . ASN A 1 173 ? 9.086 17.340 -7.953 1.00 90.56 173 ASN A O 1
ATOM 1404 N N . GLY A 1 174 ? 7.164 17.461 -6.788 1.00 91.88 174 GLY A N 1
ATOM 1405 C CA . GLY A 1 174 ? 6.268 17.563 -7.937 1.00 91.88 174 GLY A CA 1
ATOM 1406 C C . GLY A 1 174 ? 6.501 16.444 -8.952 1.00 91.88 174 GLY A C 1
ATOM 1407 O O . GLY A 1 174 ? 6.817 15.315 -8.590 1.00 91.88 174 GLY A O 1
ATOM 1408 N N . ASN A 1 175 ? 6.429 16.774 -10.242 1.00 93.25 175 ASN A N 1
ATOM 1409 C CA . ASN A 1 175 ? 6.532 15.785 -11.322 1.00 93.25 175 ASN A CA 1
ATOM 1410 C C . ASN A 1 175 ? 7.873 15.036 -11.378 1.00 93.25 175 ASN A C 1
ATOM 1412 O O . ASN A 1 175 ? 7.955 13.993 -12.022 1.00 93.25 175 ASN A O 1
ATOM 1416 N N . SER A 1 176 ? 8.917 15.532 -10.701 1.00 92.06 176 SER A N 1
ATOM 1417 C CA . SER A 1 176 ? 10.222 14.864 -10.717 1.00 92.06 176 SER A CA 1
ATOM 1418 C C . SER A 1 176 ? 10.201 13.467 -10.106 1.00 92.06 176 SER A C 1
ATOM 1420 O O . SER A 1 176 ? 11.046 12.647 -10.451 1.00 92.06 176 SER A O 1
ATOM 1422 N N . VAL A 1 177 ? 9.201 13.152 -9.279 1.00 92.62 177 VAL A N 1
ATOM 1423 C CA . VAL A 1 177 ? 9.025 11.803 -8.725 1.00 92.62 177 VAL A CA 1
ATOM 1424 C C . VAL A 1 177 ? 8.666 10.757 -9.786 1.00 92.62 177 VAL A C 1
ATOM 1426 O O . VAL A 1 177 ? 8.896 9.581 -9.547 1.00 92.62 177 VAL A O 1
ATOM 1429 N N . PHE A 1 178 ? 8.174 11.171 -10.960 1.00 93.69 178 PHE A N 1
ATOM 1430 C CA . PHE A 1 178 ? 7.782 10.280 -12.064 1.00 93.69 178 PHE A CA 1
ATOM 1431 C C . PHE A 1 178 ? 8.816 10.210 -13.195 1.00 93.69 178 PHE A C 1
ATOM 1433 O O . PHE A 1 178 ? 8.676 9.432 -14.140 1.00 93.69 178 PHE A O 1
ATOM 1440 N N . PHE A 1 179 ? 9.848 11.053 -13.151 1.00 91.69 179 PHE A N 1
ATOM 1441 C CA . PHE A 1 179 ? 10.865 11.079 -14.195 1.00 91.69 179 PHE A CA 1
ATOM 1442 C C . PHE A 1 179 ? 11.775 9.862 -14.093 1.00 91.69 179 PHE A C 1
ATOM 1444 O O . PHE A 1 179 ? 12.059 9.386 -13.004 1.00 91.69 179 PHE A O 1
ATOM 1451 N N . GLU A 1 180 ? 12.308 9.398 -15.223 1.00 89.31 180 GLU A N 1
ATOM 1452 C CA . GLU A 1 180 ? 13.222 8.245 -15.286 1.00 89.31 180 GLU A CA 1
ATOM 1453 C C . GLU A 1 180 ? 14.366 8.311 -14.259 1.00 89.31 180 GLU A C 1
ATOM 1455 O O . GLU A 1 180 ? 14.749 7.302 -13.665 1.00 89.31 180 GLU A O 1
ATOM 1460 N N . TYR A 1 181 ? 14.874 9.522 -14.025 1.00 84.94 181 TYR A N 1
ATOM 1461 C CA . TYR A 1 181 ? 15.969 9.826 -13.106 1.00 84.94 181 TYR A CA 1
ATOM 1462 C C . TYR A 1 181 ? 15.517 10.166 -11.673 1.00 84.94 181 TYR A C 1
ATOM 1464 O O . TYR A 1 181 ? 16.358 10.349 -10.792 1.00 84.94 181 TYR A O 1
ATOM 1472 N N . GLY A 1 182 ? 14.210 10.251 -11.426 1.00 84.44 182 GLY A N 1
ATOM 1473 C CA . GLY A 1 182 ? 13.625 10.636 -10.146 1.00 84.44 182 GLY A CA 1
ATOM 1474 C C . GLY A 1 182 ? 13.975 12.066 -9.717 1.00 84.44 182 GLY A C 1
ATOM 1475 O O . GLY A 1 182 ? 14.165 12.976 -10.526 1.00 84.44 182 GLY A O 1
ATOM 1476 N N . VAL A 1 183 ? 14.065 12.273 -8.402 1.00 82.44 183 VAL A N 1
ATOM 1477 C CA . VAL A 1 183 ? 14.355 13.588 -7.809 1.00 82.44 183 VAL A CA 1
ATOM 1478 C C . VAL A 1 183 ? 15.803 14.034 -8.094 1.00 82.44 183 VAL A C 1
ATOM 1480 O O . VAL A 1 183 ? 16.716 13.212 -7.980 1.00 82.44 183 VAL A O 1
ATOM 1483 N N . PRO A 1 184 ? 16.052 15.326 -8.412 1.00 67.56 184 PRO A N 1
ATOM 1484 C CA . PRO A 1 184 ? 17.372 15.835 -8.805 1.00 67.56 184 PRO A CA 1
ATOM 1485 C C . PRO A 1 184 ? 18.510 15.574 -7.798 1.00 67.56 184 PRO A C 1
ATOM 1487 O O . PRO A 1 184 ? 18.285 15.510 -6.587 1.00 67.56 184 PRO A O 1
ATOM 1490 N N . ASN A 1 185 ? 19.757 15.574 -8.296 1.00 70.75 185 ASN A N 1
ATOM 1491 C CA . ASN A 1 185 ? 21.020 15.307 -7.571 1.00 70.75 185 ASN A CA 1
ATOM 1492 C C . ASN A 1 185 ? 21.310 13.825 -7.272 1.00 70.75 185 ASN A C 1
ATOM 1494 O O . ASN A 1 185 ? 21.796 13.488 -6.190 1.00 70.75 185 ASN A O 1
ATOM 1498 N N . ARG A 1 186 ? 21.022 12.940 -8.227 1.00 69.19 186 ARG A N 1
ATOM 1499 C CA . ARG A 1 186 ? 21.486 11.547 -8.224 1.00 69.19 186 ARG A CA 1
ATOM 1500 C C . ARG A 1 186 ? 22.288 11.268 -9.489 1.00 69.19 186 ARG A C 1
ATOM 1502 O O . ARG A 1 186 ? 22.035 11.893 -10.519 1.00 69.19 186 ARG A O 1
ATOM 1509 N N . ASP A 1 187 ? 23.235 10.340 -9.392 1.00 71.50 187 ASP A N 1
ATOM 1510 C CA . ASP A 1 187 ? 24.001 9.890 -10.550 1.00 71.50 187 ASP A CA 1
ATOM 1511 C C . ASP A 1 187 ? 23.066 9.275 -11.593 1.00 71.50 187 ASP A C 1
ATOM 1513 O O . ASP A 1 187 ? 22.134 8.532 -11.272 1.00 71.50 187 ASP A O 1
ATOM 1517 N N . HIS A 1 188 ? 23.302 9.624 -12.855 1.00 71.62 188 HIS A N 1
ATOM 1518 C CA . HIS A 1 188 ? 22.463 9.182 -13.954 1.00 71.62 188 HIS A CA 1
ATOM 1519 C C . HIS A 1 188 ? 22.701 7.697 -14.240 1.00 71.62 188 HIS A C 1
ATOM 1521 O O . HIS A 1 188 ? 23.779 7.306 -14.691 1.00 71.62 188 HIS A O 1
ATOM 1527 N N . TYR A 1 189 ? 21.672 6.880 -14.025 1.00 79.50 189 TYR A N 1
ATOM 1528 C CA . TYR A 1 189 ? 21.627 5.518 -14.537 1.00 79.50 189 TYR A CA 1
ATOM 1529 C C . TYR A 1 189 ? 20.795 5.494 -15.817 1.00 79.50 189 TYR A C 1
ATOM 1531 O O . TYR A 1 189 ? 19.612 5.828 -15.799 1.00 79.50 189 TYR A O 1
ATOM 1539 N N . LYS A 1 190 ? 21.417 5.116 -16.935 1.00 85.56 190 LYS A N 1
ATOM 1540 C CA . LYS A 1 190 ? 20.718 4.942 -18.209 1.00 85.56 190 LYS A CA 1
ATOM 1541 C C . LYS A 1 190 ? 20.122 3.540 -18.259 1.00 85.56 190 LYS A C 1
ATOM 1543 O O . LYS A 1 190 ? 20.867 2.568 -18.395 1.00 85.56 190 LYS A O 1
ATOM 1548 N N . TRP A 1 191 ? 18.800 3.439 -18.164 1.00 91.12 191 TRP A N 1
ATOM 1549 C CA . TRP A 1 191 ? 18.116 2.151 -18.198 1.00 91.12 191 TRP A CA 1
ATOM 1550 C C . TRP A 1 191 ? 18.191 1.513 -19.589 1.00 91.12 191 TRP A C 1
ATOM 1552 O O . TRP A 1 191 ? 18.100 2.187 -20.617 1.00 91.12 191 TRP A O 1
ATOM 1562 N N . GLN A 1 192 ? 18.356 0.192 -19.620 1.00 89.50 192 GLN A N 1
ATOM 1563 C CA . GLN A 1 192 ? 18.219 -0.619 -20.828 1.00 89.50 192 GLN A CA 1
ATOM 1564 C C . GLN A 1 192 ? 17.083 -1.609 -20.606 1.00 89.50 192 GLN A C 1
ATOM 1566 O O . GLN A 1 192 ? 17.282 -2.685 -20.046 1.00 89.50 192 GLN A O 1
ATOM 1571 N N . THR A 1 193 ? 15.880 -1.212 -21.013 1.00 95.69 193 THR A N 1
ATOM 1572 C CA . THR A 1 193 ? 14.680 -2.007 -20.758 1.00 95.69 193 THR A CA 1
ATOM 1573 C C . THR A 1 193 ? 14.450 -3.035 -21.857 1.00 95.69 193 THR A C 1
ATOM 1575 O O . THR A 1 193 ? 14.280 -2.687 -23.025 1.00 95.69 193 THR A O 1
ATOM 1578 N N . ASP A 1 194 ? 14.371 -4.301 -21.463 1.00 97.94 194 ASP A N 1
ATOM 1579 C CA . ASP A 1 194 ? 13.849 -5.395 -22.268 1.00 97.94 194 ASP A CA 1
ATOM 1580 C C . ASP A 1 194 ? 12.398 -5.686 -21.858 1.00 97.94 194 ASP A C 1
ATOM 1582 O O . ASP A 1 194 ? 12.116 -6.232 -20.787 1.00 97.94 194 ASP A O 1
ATOM 1586 N N . LEU A 1 195 ? 11.462 -5.361 -22.752 1.00 97.69 195 LEU A N 1
ATOM 1587 C CA . LEU A 1 195 ? 10.030 -5.550 -22.520 1.00 97.69 195 LEU A CA 1
ATOM 1588 C C . LEU A 1 195 ? 9.654 -7.017 -22.278 1.00 97.69 195 LEU A C 1
ATOM 1590 O O . LEU A 1 195 ? 8.682 -7.288 -21.572 1.00 97.69 195 LEU A O 1
ATOM 1594 N N . ASN A 1 196 ? 10.413 -7.975 -22.817 1.00 98.31 196 ASN A N 1
ATOM 1595 C CA . ASN A 1 196 ? 10.153 -9.388 -22.567 1.00 98.31 196 ASN A CA 1
ATOM 1596 C C . ASN A 1 196 ? 10.534 -9.790 -21.135 1.00 98.31 196 ASN A C 1
ATOM 1598 O O . ASN A 1 196 ? 9.792 -10.531 -20.489 1.00 98.31 196 ASN A O 1
ATOM 1602 N N . THR A 1 197 ? 11.653 -9.277 -20.623 1.00 98.31 197 THR A N 1
ATOM 1603 C CA . THR A 1 197 ? 12.061 -9.449 -19.223 1.00 98.31 197 THR A CA 1
ATOM 1604 C C . THR A 1 197 ? 11.051 -8.810 -18.271 1.00 98.31 197 THR A C 1
ATOM 1606 O O . THR A 1 197 ? 10.602 -9.466 -17.329 1.00 98.31 197 THR A O 1
ATOM 1609 N N . VAL A 1 198 ? 10.603 -7.582 -18.559 1.00 98.44 198 VAL A N 1
ATOM 1610 C CA . VAL A 1 198 ? 9.538 -6.914 -17.790 1.00 98.44 198 VAL A CA 1
ATOM 1611 C C . VAL A 1 198 ? 8.250 -7.738 -17.805 1.00 98.44 198 VAL A C 1
ATOM 1613 O O . VAL A 1 198 ? 7.646 -7.945 -16.756 1.00 98.44 198 VAL A O 1
ATOM 1616 N N . ARG A 1 199 ? 7.837 -8.263 -18.964 1.00 98.56 199 ARG A N 1
ATOM 1617 C CA . ARG A 1 199 ? 6.648 -9.120 -19.078 1.00 98.56 199 ARG A CA 1
ATOM 1618 C C . ARG A 1 199 ? 6.751 -10.369 -18.203 1.00 98.56 199 ARG A C 1
ATOM 1620 O O . ARG A 1 199 ? 5.826 -10.652 -17.451 1.00 98.56 199 ARG A O 1
ATOM 1627 N N . LYS A 1 200 ? 7.880 -11.085 -18.246 1.00 98.62 200 LYS A N 1
ATOM 1628 C CA . LYS A 1 200 ? 8.101 -12.265 -17.391 1.00 98.62 200 LYS A CA 1
ATOM 1629 C C . LYS A 1 200 ? 8.030 -11.922 -15.907 1.00 98.62 200 LYS A C 1
ATOM 1631 O O . LYS A 1 200 ? 7.484 -12.704 -15.137 1.00 98.62 200 LYS A O 1
ATOM 1636 N N . TRP A 1 201 ? 8.547 -10.762 -15.506 1.00 98.69 201 TRP A N 1
ATOM 1637 C CA . TRP A 1 201 ? 8.404 -10.270 -14.137 1.00 98.69 201 TRP A CA 1
ATOM 1638 C C . TRP A 1 201 ? 6.936 -9.993 -13.788 1.00 98.69 201 TRP A C 1
ATOM 1640 O O . TRP A 1 201 ? 6.449 -10.533 -12.799 1.00 98.69 201 TRP A O 1
ATOM 1650 N N . ARG A 1 202 ? 6.196 -9.263 -14.636 1.00 98.38 202 ARG A N 1
ATOM 1651 C CA . ARG A 1 202 ? 4.759 -8.970 -14.447 1.00 98.38 202 ARG A CA 1
ATOM 1652 C C . ARG A 1 202 ? 3.925 -10.239 -14.276 1.00 98.38 202 ARG A C 1
ATOM 1654 O O . ARG A 1 202 ? 3.083 -10.307 -13.389 1.00 98.38 202 ARG A O 1
ATOM 1661 N N . GLU A 1 203 ? 4.183 -11.254 -15.096 1.00 98.19 203 GLU A N 1
ATOM 1662 C CA . GLU A 1 203 ? 3.442 -12.521 -15.099 1.00 98.19 203 GLU A CA 1
ATOM 1663 C C . GLU A 1 203 ? 3.902 -13.510 -14.006 1.00 98.19 203 GLU A C 1
ATOM 1665 O O . GLU A 1 203 ? 3.304 -14.577 -13.850 1.00 98.19 203 GLU A O 1
ATOM 1670 N N . GLY A 1 204 ? 4.963 -13.197 -13.252 1.00 98.38 204 GLY A N 1
ATOM 1671 C CA . GLY A 1 204 ? 5.563 -14.123 -12.289 1.00 98.38 204 GLY A CA 1
ATOM 1672 C C . GLY A 1 204 ? 6.116 -15.386 -12.959 1.00 98.38 204 GLY A C 1
ATOM 1673 O O . GLY A 1 204 ? 5.790 -16.505 -12.558 1.00 98.38 204 GLY A O 1
ATOM 1674 N N . GLN A 1 205 ? 6.896 -15.208 -14.024 1.00 98.62 205 GLN A N 1
ATOM 1675 C CA . GLN A 1 205 ? 7.564 -16.250 -14.816 1.00 98.62 205 GLN A CA 1
ATOM 1676 C C . GLN A 1 205 ? 9.066 -15.957 -14.973 1.00 98.62 205 GLN A C 1
ATOM 1678 O O . GLN A 1 205 ? 9.675 -16.184 -16.023 1.00 98.62 205 GLN A O 1
ATOM 1683 N N . THR A 1 206 ? 9.674 -15.403 -13.932 1.00 98.06 206 THR A N 1
ATOM 1684 C CA . THR A 1 206 ? 11.107 -15.092 -13.880 1.00 98.06 206 THR A CA 1
ATOM 1685 C C . THR A 1 206 ? 11.959 -16.346 -13.701 1.00 98.06 206 THR A C 1
ATOM 1687 O O . THR A 1 206 ? 13.142 -16.337 -14.036 1.00 98.06 206 THR A O 1
ATOM 1690 N N . GLY A 1 207 ? 11.364 -17.432 -13.191 1.00 97.75 207 GLY A N 1
ATOM 1691 C CA . GLY A 1 207 ? 12.075 -18.640 -12.779 1.00 97.75 207 GLY A CA 1
ATOM 1692 C C . GLY A 1 207 ? 12.594 -18.563 -11.342 1.00 97.75 207 GLY A C 1
ATOM 1693 O O . GLY A 1 207 ? 13.162 -19.540 -10.858 1.00 97.75 207 GLY A O 1
ATOM 1694 N N . MET A 1 208 ? 12.389 -17.437 -10.647 1.00 98.25 208 MET A N 1
ATOM 1695 C CA . MET A 1 208 ? 12.684 -17.274 -9.225 1.00 98.25 208 MET A CA 1
ATOM 1696 C C . MET A 1 208 ? 11.421 -17.502 -8.393 1.00 98.25 208 MET A C 1
ATOM 1698 O O . MET A 1 208 ? 10.555 -16.627 -8.377 1.00 98.25 208 MET A O 1
ATOM 1702 N N . PRO A 1 209 ? 11.313 -18.623 -7.646 1.00 98.31 209 PRO A N 1
ATOM 1703 C CA . PRO A 1 209 ? 10.062 -19.016 -6.994 1.00 98.31 209 PRO A CA 1
ATOM 1704 C C . PRO A 1 209 ? 9.451 -17.944 -6.090 1.00 98.31 209 PRO A C 1
ATOM 1706 O O . PRO A 1 209 ? 8.238 -17.762 -6.095 1.00 98.31 209 PRO A O 1
ATOM 1709 N N . LEU A 1 210 ? 10.281 -17.212 -5.338 1.00 98.31 210 LEU A N 1
ATOM 1710 C CA . LEU A 1 210 ? 9.808 -16.146 -4.454 1.00 98.31 210 LEU A CA 1
ATOM 1711 C C . LEU A 1 210 ? 9.235 -14.956 -5.237 1.00 98.31 210 LEU A C 1
ATOM 1713 O O . LEU A 1 210 ? 8.166 -14.464 -4.894 1.00 98.31 210 LEU A O 1
ATOM 1717 N N . ILE A 1 211 ? 9.925 -14.513 -6.291 1.00 98.62 211 ILE A N 1
ATOM 1718 C CA . ILE A 1 211 ? 9.460 -13.411 -7.145 1.00 98.62 211 ILE A CA 1
ATOM 1719 C C . ILE A 1 211 ? 8.171 -13.816 -7.850 1.00 98.62 211 ILE A C 1
ATOM 1721 O O . ILE A 1 211 ? 7.190 -13.078 -7.831 1.00 98.62 211 ILE A O 1
ATOM 1725 N N . ASP A 1 212 ? 8.157 -15.022 -8.408 1.00 98.62 212 ASP A N 1
ATOM 1726 C CA . ASP A 1 212 ? 7.021 -15.554 -9.143 1.00 98.62 212 ASP A CA 1
ATOM 1727 C C . ASP A 1 212 ? 5.789 -15.697 -8.243 1.00 98.62 212 ASP A C 1
ATOM 1729 O O . ASP A 1 212 ? 4.693 -15.323 -8.653 1.00 98.62 212 ASP A O 1
ATOM 1733 N N . ALA A 1 213 ? 5.953 -16.166 -7.002 1.00 97.69 213 ALA A N 1
ATOM 1734 C CA . ALA A 1 213 ? 4.860 -16.261 -6.037 1.00 97.69 213 ALA A CA 1
ATOM 1735 C C . ALA A 1 213 ? 4.281 -14.886 -5.673 1.00 97.69 213 ALA A C 1
ATOM 1737 O O . ALA A 1 213 ? 3.065 -14.718 -5.704 1.00 97.69 213 ALA A O 1
ATOM 1738 N N . LEU A 1 214 ? 5.137 -13.901 -5.385 1.00 97.94 214 LEU A N 1
ATOM 1739 C CA . LEU A 1 214 ? 4.709 -12.547 -5.022 1.00 97.94 214 LEU A CA 1
ATOM 1740 C C . LEU A 1 214 ? 3.983 -11.855 -6.181 1.00 97.94 214 LEU A C 1
ATOM 1742 O O . LEU A 1 214 ? 2.895 -11.316 -6.001 1.00 97.94 214 LEU A O 1
ATOM 1746 N N . MET A 1 215 ? 4.535 -11.916 -7.394 1.00 98.38 215 MET A N 1
ATOM 1747 C CA . MET A 1 215 ? 3.898 -11.310 -8.566 1.00 98.38 215 MET A CA 1
ATOM 1748 C C . MET A 1 215 ? 2.550 -11.967 -8.880 1.00 98.38 215 MET A C 1
ATOM 1750 O O . MET A 1 215 ? 1.582 -11.272 -9.185 1.00 98.38 215 MET A O 1
ATOM 1754 N N . ARG A 1 216 ? 2.443 -13.294 -8.728 1.00 96.75 216 ARG A N 1
ATOM 1755 C CA . ARG A 1 216 ? 1.169 -14.012 -8.883 1.00 96.75 216 ARG A CA 1
ATOM 1756 C C . ARG A 1 216 ? 0.163 -13.669 -7.784 1.00 96.75 216 ARG A C 1
ATOM 1758 O O . ARG A 1 216 ? -1.012 -13.536 -8.102 1.00 96.75 216 ARG A O 1
ATOM 1765 N N . GLU A 1 217 ? 0.592 -13.487 -6.533 1.00 95.06 217 GLU 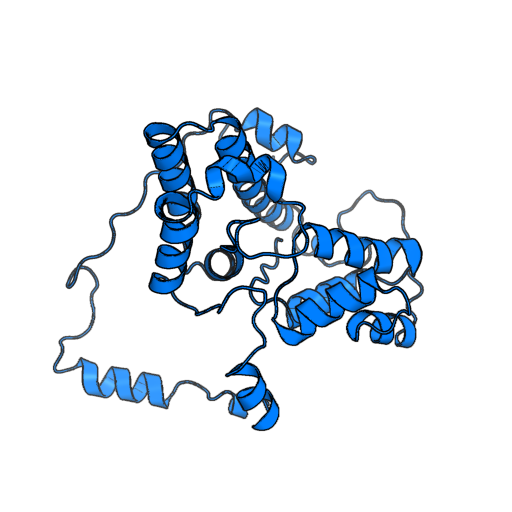A N 1
ATOM 1766 C CA . GLU A 1 217 ? -0.278 -13.011 -5.443 1.00 95.06 217 GLU A CA 1
ATOM 1767 C C . GLU A 1 217 ? -0.926 -11.675 -5.821 1.00 95.06 217 GLU A C 1
ATOM 1769 O O . GLU A 1 217 ? -2.152 -11.560 -5.812 1.00 95.06 217 GLU A O 1
ATOM 1774 N N . MET A 1 218 ? -0.125 -10.693 -6.240 1.00 95.44 218 MET A N 1
ATOM 1775 C CA . MET A 1 218 ? -0.634 -9.382 -6.648 1.00 95.44 218 MET A CA 1
ATOM 1776 C C . MET A 1 218 ? -1.581 -9.477 -7.845 1.00 95.44 218 MET A C 1
ATOM 1778 O O . MET A 1 218 ? -2.637 -8.854 -7.831 1.00 95.44 218 MET A O 1
ATOM 1782 N N . ASN A 1 219 ? -1.243 -10.279 -8.857 1.00 94.38 219 ASN A N 1
ATOM 1783 C CA . ASN A 1 219 ? -2.073 -10.424 -10.055 1.00 94.38 219 ASN A CA 1
ATOM 1784 C C . ASN A 1 219 ? -3.454 -11.019 -9.763 1.00 94.38 219 ASN A C 1
ATOM 1786 O O . ASN A 1 219 ? -4.415 -10.685 -10.448 1.00 94.38 219 ASN A O 1
ATOM 1790 N N . GLU A 1 220 ? -3.538 -11.907 -8.776 1.00 91.12 220 GLU A N 1
ATOM 1791 C CA . GLU A 1 220 ? -4.746 -12.672 -8.454 1.00 91.12 220 GLU A CA 1
ATOM 1792 C C . GLU A 1 220 ? -5.620 -12.012 -7.384 1.00 91.12 220 GLU A C 1
ATOM 1794 O O . GLU A 1 220 ? -6.812 -12.308 -7.281 1.00 91.12 220 GLU A O 1
ATOM 1799 N N . THR A 1 221 ? -5.023 -11.157 -6.552 1.00 91.50 221 THR A N 1
ATOM 1800 C CA . THR A 1 221 ? -5.674 -10.611 -5.352 1.00 91.50 221 THR A CA 1
ATOM 1801 C C . THR A 1 221 ? -5.697 -9.085 -5.301 1.00 91.50 221 THR A C 1
ATOM 1803 O O . THR A 1 221 ? -6.412 -8.508 -4.482 1.00 91.50 221 THR A O 1
ATOM 1806 N N . GLY A 1 222 ? -4.888 -8.424 -6.132 1.00 93.38 222 GLY A N 1
ATOM 1807 C CA . GLY A 1 222 ? -4.653 -6.985 -6.082 1.00 93.38 222 GLY A CA 1
ATOM 1808 C C . GLY A 1 222 ? -3.856 -6.519 -4.860 1.00 93.38 222 GLY A C 1
ATOM 1809 O O . GLY A 1 222 ? -3.761 -5.320 -4.614 1.00 93.38 222 GLY A O 1
ATOM 1810 N N . TYR A 1 223 ? -3.285 -7.428 -4.065 1.00 94.69 223 TYR A N 1
ATOM 1811 C CA . TYR A 1 223 ? -2.523 -7.096 -2.864 1.00 94.69 223 TYR A CA 1
ATOM 1812 C C . TYR A 1 223 ? -1.160 -7.790 -2.852 1.00 94.69 223 TYR A C 1
ATOM 1814 O O . TYR A 1 223 ? -0.991 -8.885 -3.378 1.00 94.69 223 TYR A O 1
ATOM 1822 N N . MET A 1 224 ? -0.180 -7.146 -2.220 1.00 96.00 224 MET A N 1
ATOM 1823 C CA . MET A 1 224 ? 1.116 -7.747 -1.917 1.00 96.00 224 MET A CA 1
ATOM 1824 C C . MET A 1 224 ? 1.630 -7.191 -0.591 1.00 96.00 224 MET A C 1
ATOM 1826 O O . MET A 1 224 ? 1.569 -5.981 -0.353 1.00 96.00 224 MET A O 1
ATOM 1830 N N . SER A 1 225 ? 2.187 -8.055 0.262 1.00 95.81 225 SER A N 1
ATOM 1831 C CA . SER A 1 225 ? 2.837 -7.625 1.508 1.00 95.81 225 SER A CA 1
ATOM 1832 C C . SER A 1 225 ? 3.914 -6.553 1.259 1.00 95.81 225 SER A C 1
ATOM 1834 O O . SER A 1 225 ? 4.605 -6.575 0.241 1.00 95.81 225 SER A O 1
ATOM 1836 N N . ASN A 1 226 ? 4.125 -5.635 2.212 1.00 96.38 226 ASN A N 1
ATOM 1837 C CA . ASN A 1 226 ? 5.168 -4.598 2.100 1.00 96.38 226 ASN A CA 1
ATOM 1838 C C . ASN A 1 226 ? 6.561 -5.200 1.829 1.00 96.38 226 ASN A C 1
ATOM 1840 O O . ASN A 1 226 ? 7.318 -4.717 0.987 1.00 96.38 226 ASN A O 1
ATOM 1844 N N . ARG A 1 227 ? 6.889 -6.302 2.516 1.00 97.44 227 ARG A N 1
ATOM 1845 C CA . ARG A 1 227 ? 8.138 -7.033 2.281 1.00 97.44 227 ARG A CA 1
ATOM 1846 C C . ARG A 1 227 ? 8.195 -7.585 0.855 1.00 97.44 227 ARG A C 1
ATOM 1848 O O . ARG A 1 227 ? 9.238 -7.467 0.219 1.00 97.44 227 ARG A O 1
ATOM 1855 N N . GLY A 1 228 ? 7.090 -8.134 0.355 1.00 97.81 228 GLY A N 1
ATOM 1856 C CA . GLY A 1 228 ? 6.967 -8.580 -1.026 1.00 97.81 228 GLY A CA 1
ATOM 1857 C C . GLY A 1 228 ? 7.241 -7.461 -2.029 1.00 97.81 228 GLY A C 1
ATOM 1858 O O . GLY A 1 228 ? 8.103 -7.621 -2.891 1.00 97.81 228 GLY A O 1
ATOM 1859 N N . ARG A 1 229 ? 6.601 -6.297 -1.848 1.00 98.25 229 ARG A N 1
ATOM 1860 C CA . ARG A 1 229 ? 6.767 -5.116 -2.716 1.00 98.25 229 ARG A CA 1
ATOM 1861 C C . ARG A 1 229 ? 8.230 -4.682 -2.810 1.00 98.25 229 ARG A C 1
ATOM 1863 O O . ARG A 1 229 ? 8.743 -4.489 -3.908 1.00 98.25 229 ARG A O 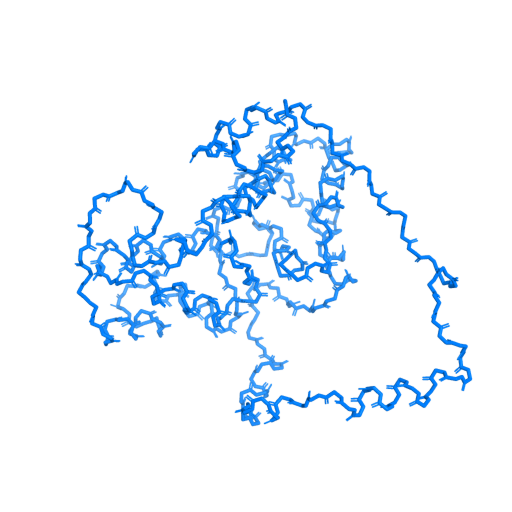1
ATOM 1870 N N . GLN A 1 230 ? 8.926 -4.608 -1.673 1.00 98.25 230 GLN A N 1
ATOM 1871 C CA . GLN A 1 230 ? 10.358 -4.282 -1.631 1.00 98.25 230 GLN A CA 1
ATOM 1872 C C . GLN A 1 230 ? 11.210 -5.308 -2.389 1.00 98.25 230 GLN A C 1
ATOM 1874 O O . GLN A 1 230 ? 12.111 -4.926 -3.134 1.00 98.25 230 GLN A O 1
ATOM 1879 N N . ILE A 1 231 ? 10.925 -6.602 -2.214 1.00 98.62 231 ILE A N 1
ATOM 1880 C CA . ILE A 1 231 ? 11.664 -7.690 -2.866 1.00 98.62 231 ILE A CA 1
ATOM 1881 C C . ILE A 1 231 ? 11.502 -7.616 -4.387 1.00 98.62 231 ILE A C 1
ATOM 1883 O O . ILE A 1 231 ? 12.503 -7.603 -5.101 1.00 98.62 231 ILE A O 1
ATOM 1887 N N . VAL A 1 232 ? 10.269 -7.538 -4.897 1.00 98.75 232 VAL A N 1
ATOM 1888 C CA . VAL A 1 232 ? 10.031 -7.575 -6.350 1.00 98.75 232 VAL A CA 1
ATOM 1889 C C . VAL A 1 232 ? 10.491 -6.296 -7.047 1.00 98.75 232 VAL A C 1
ATOM 1891 O O . VAL A 1 232 ? 10.990 -6.378 -8.169 1.00 98.75 232 VAL A O 1
ATOM 1894 N N . ALA A 1 233 ? 10.396 -5.138 -6.381 1.00 98.31 233 ALA A N 1
ATOM 1895 C CA . ALA A 1 233 ? 10.908 -3.869 -6.898 1.00 98.31 233 ALA A CA 1
ATOM 1896 C C . ALA A 1 233 ? 12.444 -3.859 -6.948 1.00 98.31 233 ALA A C 1
ATOM 1898 O O . ALA A 1 233 ? 13.031 -3.459 -7.956 1.00 98.31 233 ALA A O 1
ATOM 1899 N N . SER A 1 234 ? 13.103 -4.357 -5.894 1.00 98.12 234 SER A N 1
ATOM 1900 C CA . SER A 1 234 ? 14.557 -4.548 -5.882 1.00 98.12 234 SER A CA 1
ATOM 1901 C C . SER A 1 234 ? 14.990 -5.500 -6.992 1.00 98.12 234 SER A C 1
ATOM 1903 O O . SER A 1 234 ? 15.917 -5.189 -7.728 1.00 98.12 234 SER A O 1
ATOM 1905 N N . TYR A 1 235 ? 14.289 -6.621 -7.164 1.00 98.56 235 TYR A N 1
ATOM 1906 C CA . TYR A 1 235 ? 14.622 -7.600 -8.193 1.00 98.56 235 TYR A CA 1
ATOM 1907 C C . TYR A 1 235 ? 14.504 -7.024 -9.611 1.00 98.56 235 TYR A C 1
ATOM 1909 O O . TYR A 1 235 ? 15.392 -7.207 -10.441 1.00 98.56 235 TYR A O 1
ATOM 1917 N N . LEU A 1 236 ? 13.447 -6.257 -9.890 1.00 98.19 236 LEU A N 1
ATOM 1918 C CA . LEU A 1 236 ? 13.282 -5.594 -11.185 1.00 98.19 236 LEU A CA 1
ATOM 1919 C C . LEU A 1 236 ? 14.421 -4.602 -11.478 1.00 98.19 236 LEU A C 1
ATOM 1921 O O . LEU A 1 236 ? 14.954 -4.566 -12.588 1.00 98.19 236 LEU A O 1
ATOM 1925 N N . THR A 1 237 ? 14.796 -3.798 -10.484 1.00 95.94 237 THR A N 1
ATOM 1926 C CA . THR A 1 237 ? 15.695 -2.650 -10.676 1.00 95.94 237 THR A CA 1
ATOM 1927 C C . THR A 1 237 ? 17.174 -2.983 -10.507 1.00 95.94 237 THR A C 1
ATOM 1929 O O . THR A 1 237 ? 18.005 -2.406 -11.204 1.00 95.94 237 THR A O 1
ATOM 1932 N N . LEU A 1 238 ? 17.527 -3.909 -9.614 1.00 95.56 238 LEU A N 1
ATOM 1933 C CA . LEU A 1 238 ? 18.916 -4.232 -9.277 1.00 95.56 238 LEU A CA 1
ATOM 1934 C C . LEU A 1 238 ? 19.392 -5.514 -9.960 1.00 95.56 238 LEU A C 1
ATOM 1936 O O . LEU A 1 238 ? 20.472 -5.519 -10.554 1.00 95.56 238 LEU A O 1
ATOM 1940 N N . ASP A 1 239 ? 18.589 -6.576 -9.912 1.00 96.88 239 ASP A N 1
ATOM 1941 C CA . ASP A 1 239 ? 18.947 -7.868 -10.501 1.00 96.88 239 ASP A CA 1
ATOM 1942 C C . ASP A 1 239 ? 18.695 -7.871 -12.012 1.00 96.88 239 ASP A C 1
ATOM 1944 O O . ASP A 1 239 ? 19.596 -8.168 -12.798 1.00 96.88 239 ASP A O 1
ATOM 1948 N N . LEU A 1 240 ? 17.487 -7.482 -12.432 1.00 96.62 240 LEU A N 1
ATOM 1949 C CA . LEU A 1 240 ? 17.115 -7.430 -13.846 1.00 96.62 240 LEU A CA 1
ATOM 1950 C C . LEU A 1 240 ? 17.551 -6.127 -14.528 1.00 96.62 240 LEU A C 1
ATOM 1952 O O . LEU A 1 240 ? 17.620 -6.101 -15.754 1.00 96.62 240 LEU A O 1
ATOM 1956 N N . LYS A 1 241 ? 17.867 -5.066 -13.771 1.00 96.12 241 LYS A N 1
ATOM 1957 C CA . LYS A 1 241 ? 18.312 -3.753 -14.290 1.00 96.12 241 LYS A CA 1
ATOM 1958 C C . LYS A 1 241 ? 17.324 -3.101 -15.267 1.00 96.12 241 LYS A C 1
ATOM 1960 O O . LYS A 1 241 ? 17.725 -2.452 -16.233 1.00 96.12 241 LYS A O 1
ATOM 1965 N N . GLN A 1 242 ? 16.031 -3.285 -15.015 1.00 96.50 242 GLN A N 1
ATOM 1966 C CA . GLN A 1 242 ? 14.949 -2.740 -15.833 1.00 96.50 242 GLN A CA 1
ATOM 1967 C C . GLN A 1 242 ? 14.469 -1.399 -15.285 1.00 96.50 242 GLN A C 1
ATOM 1969 O O . GLN A 1 242 ? 14.477 -1.190 -14.072 1.00 96.50 242 GLN A O 1
ATOM 1974 N N . ASP A 1 243 ? 14.016 -0.515 -16.179 1.00 95.88 243 ASP A N 1
ATOM 1975 C CA . ASP A 1 243 ? 13.460 0.784 -15.798 1.00 95.88 243 ASP A CA 1
ATOM 1976 C C . ASP A 1 243 ? 12.329 0.627 -14.776 1.00 95.88 243 ASP A C 1
ATOM 1978 O O . ASP A 1 243 ? 11.299 -0.010 -15.024 1.00 95.88 243 ASP A O 1
ATOM 1982 N N . TRP A 1 244 ? 12.548 1.232 -13.610 1.00 95.69 244 TRP A N 1
ATOM 1983 C CA . TRP A 1 244 ? 11.680 1.141 -12.443 1.00 95.69 244 TRP A CA 1
ATOM 1984 C C . TRP A 1 244 ? 10.246 1.607 -12.723 1.00 95.69 244 TRP A C 1
ATOM 1986 O O . TRP A 1 244 ? 9.311 1.111 -12.090 1.00 95.69 244 TRP A O 1
ATOM 1996 N N . ARG A 1 245 ? 10.050 2.507 -13.698 1.00 95.94 245 ARG A N 1
ATOM 1997 C CA . ARG A 1 245 ? 8.731 3.041 -14.061 1.00 95.94 245 ARG A CA 1
ATOM 1998 C C . ARG A 1 245 ? 7.793 1.956 -14.575 1.00 95.94 245 ARG A C 1
ATOM 2000 O O . ARG A 1 245 ? 6.597 2.035 -14.331 1.00 95.94 245 ARG A O 1
ATOM 2007 N N . PHE A 1 246 ? 8.312 0.906 -15.216 1.00 97.69 246 PHE A N 1
ATOM 2008 C CA . PHE A 1 246 ? 7.486 -0.236 -15.625 1.00 97.69 246 PHE A CA 1
ATOM 2009 C C . PHE A 1 246 ? 6.930 -1.001 -14.422 1.00 97.69 246 PHE A C 1
ATOM 2011 O O . PHE A 1 246 ? 5.791 -1.459 -14.461 1.00 97.69 246 PHE A O 1
ATOM 2018 N N . GLY A 1 247 ? 7.717 -1.116 -13.348 1.00 97.69 247 GLY A N 1
ATOM 2019 C CA . GLY A 1 247 ? 7.253 -1.684 -12.086 1.00 97.69 247 GLY A CA 1
ATOM 2020 C C . GLY A 1 247 ? 6.210 -0.794 -11.417 1.00 97.69 247 GLY A C 1
ATOM 2021 O O . GLY A 1 247 ? 5.158 -1.290 -11.027 1.00 97.69 247 GLY A O 1
ATOM 2022 N N . ALA A 1 248 ? 6.468 0.517 -11.352 1.00 97.38 248 ALA A N 1
ATOM 2023 C CA . ALA A 1 248 ? 5.550 1.494 -10.766 1.00 97.38 248 ALA A CA 1
ATOM 2024 C C . ALA A 1 248 ? 4.193 1.533 -11.488 1.00 97.38 248 ALA A C 1
ATOM 2026 O O . ALA A 1 248 ? 3.159 1.406 -10.839 1.00 97.38 248 ALA A O 1
ATOM 2027 N N . HIS A 1 249 ? 4.188 1.604 -12.822 1.00 97.00 249 HIS A N 1
ATOM 2028 C CA . HIS A 1 249 ? 2.956 1.549 -13.614 1.00 97.00 249 HIS A CA 1
ATOM 2029 C C . HIS A 1 249 ? 2.206 0.230 -13.441 1.00 97.00 249 HIS A C 1
ATOM 2031 O O . HIS A 1 249 ? 0.981 0.212 -13.408 1.00 97.00 249 HIS A O 1
ATOM 2037 N N . TYR A 1 250 ? 2.920 -0.890 -13.308 1.00 98.06 250 TYR A N 1
ATOM 2038 C CA . TYR A 1 250 ? 2.250 -2.164 -13.079 1.00 98.06 250 TYR A CA 1
ATOM 2039 C C . TYR A 1 250 ? 1.644 -2.270 -11.676 1.00 98.06 250 TYR A C 1
ATOM 2041 O O . TYR A 1 250 ? 0.595 -2.880 -11.496 1.00 98.06 250 TYR A O 1
ATOM 2049 N N . PHE A 1 251 ? 2.284 -1.658 -10.681 1.00 98.31 251 PHE A N 1
ATOM 2050 C CA . PHE A 1 251 ? 1.735 -1.539 -9.333 1.00 98.31 251 PHE A CA 1
ATOM 2051 C C . PHE A 1 251 ? 0.488 -0.648 -9.324 1.00 98.31 251 PHE A C 1
ATOM 2053 O O . PHE A 1 251 ? -0.501 -1.019 -8.705 1.00 98.31 251 PHE A O 1
ATOM 2060 N N . GLU A 1 252 ? 0.502 0.471 -10.048 1.00 97.56 252 GLU A N 1
ATOM 2061 C CA . GLU A 1 252 ? -0.671 1.329 -10.270 1.00 97.56 252 GLU A CA 1
ATOM 2062 C C . GLU A 1 252 ? -1.832 0.573 -10.934 1.00 97.56 252 GLU A C 1
ATOM 2064 O O . GLU A 1 252 ? -2.972 0.695 -10.498 1.00 97.56 252 GLU A O 1
ATOM 2069 N N . GLU A 1 253 ? -1.543 -0.274 -11.926 1.00 94.38 253 GLU A N 1
ATOM 2070 C CA . GLU A 1 253 ? -2.548 -1.105 -12.604 1.00 94.38 253 GLU A CA 1
ATOM 2071 C C . GLU A 1 253 ? -3.181 -2.155 -11.671 1.00 94.38 253 GLU A C 1
ATOM 2073 O O . GLU A 1 253 ? -4.355 -2.491 -11.825 1.00 94.38 253 GLU A O 1
ATOM 2078 N N . ARG A 1 254 ? -2.406 -2.728 -10.739 1.00 93.94 254 ARG A N 1
ATOM 2079 C CA . ARG A 1 254 ? -2.795 -3.958 -10.023 1.00 93.94 254 ARG A CA 1
ATOM 2080 C C . ARG A 1 254 ? -3.160 -3.778 -8.561 1.00 93.94 254 ARG A C 1
ATOM 2082 O O . ARG A 1 254 ? -3.915 -4.595 -8.041 1.00 93.94 254 ARG A O 1
ATOM 2089 N N . LEU A 1 255 ? -2.619 -2.780 -7.875 1.00 96.31 255 LEU A N 1
ATOM 2090 C CA . LEU A 1 255 ? -2.797 -2.659 -6.435 1.00 96.31 255 LEU A CA 1
ATOM 2091 C C . LEU A 1 255 ? -4.171 -2.085 -6.080 1.00 96.31 255 LEU A C 1
ATOM 2093 O O . LEU A 1 255 ? -4.487 -0.943 -6.396 1.00 96.31 255 LEU A O 1
ATOM 2097 N N . VAL A 1 256 ? -4.944 -2.843 -5.302 1.00 94.12 256 VAL A N 1
ATOM 2098 C CA . VAL A 1 256 ? -6.219 -2.395 -4.711 1.00 94.12 256 VAL A CA 1
ATOM 2099 C C . VAL A 1 256 ? -6.029 -1.243 -3.715 1.00 94.12 256 VAL A C 1
ATOM 2101 O O . VAL A 1 256 ? -6.979 -0.557 -3.351 1.00 94.12 256 VAL A O 1
ATOM 2104 N N . ASP A 1 257 ? -4.796 -1.048 -3.250 1.00 96.56 257 ASP A N 1
ATOM 2105 C CA . ASP A 1 257 ? -4.387 0.014 -2.341 1.00 96.56 257 ASP A CA 1
ATOM 2106 C C . ASP A 1 257 ? -3.412 1.009 -2.975 1.00 96.56 257 ASP A C 1
ATOM 2108 O O . ASP A 1 257 ? -2.621 1.620 -2.252 1.00 96.56 257 ASP A O 1
ATOM 2112 N N . HIS A 1 258 ? -3.443 1.154 -4.305 1.00 97.81 258 HIS A N 1
ATOM 2113 C CA . HIS A 1 258 ? -2.628 2.148 -4.987 1.00 97.81 258 HIS A CA 1
ATOM 2114 C C . HIS A 1 258 ? -2.885 3.552 -4.416 1.00 97.81 258 HIS A C 1
ATOM 2116 O O . HIS A 1 258 ? -4.013 4.042 -4.378 1.00 97.81 258 HIS A O 1
ATOM 2122 N N . ASP A 1 259 ? -1.805 4.203 -4.001 1.00 96.69 259 ASP A N 1
ATOM 2123 C CA . ASP A 1 259 ? -1.737 5.613 -3.644 1.00 96.69 259 ASP A CA 1
ATOM 2124 C C . ASP A 1 259 ? -0.504 6.153 -4.367 1.00 96.69 259 ASP A C 1
ATOM 2126 O O . ASP A 1 259 ? 0.591 5.619 -4.212 1.00 96.69 259 ASP A O 1
ATOM 2130 N N . VAL A 1 260 ? -0.682 7.193 -5.183 1.00 95.69 260 VAL A N 1
ATOM 2131 C CA . VAL A 1 260 ? 0.381 7.770 -6.026 1.00 95.69 260 VAL A CA 1
ATOM 2132 C C . VAL A 1 260 ? 1.601 8.237 -5.224 1.00 95.69 260 VAL A C 1
ATOM 2134 O O . VAL A 1 260 ? 2.683 8.444 -5.774 1.00 95.69 260 VAL A O 1
ATOM 2137 N N . THR A 1 261 ? 1.433 8.445 -3.918 1.00 92.69 261 THR A N 1
ATOM 2138 C CA . THR A 1 261 ? 2.495 8.886 -3.024 1.00 92.69 261 THR A CA 1
ATOM 2139 C C . THR A 1 261 ? 3.187 7.747 -2.283 1.00 92.69 261 THR A C 1
ATOM 2141 O O . THR A 1 261 ? 4.096 8.047 -1.520 1.00 92.69 261 THR A O 1
ATOM 2144 N N . GLN A 1 262 ? 2.806 6.481 -2.488 1.00 84.0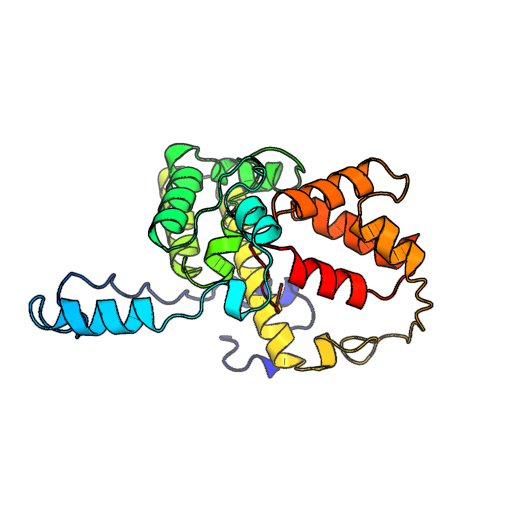0 262 GLN A N 1
ATOM 2145 C CA . GLN A 1 262 ? 3.204 5.339 -1.649 1.00 84.00 262 GLN A CA 1
ATOM 2146 C C . GLN A 1 262 ? 3.868 4.188 -2.403 1.00 84.00 262 GLN A C 1
ATOM 2148 O O . GLN A 1 262 ? 3.601 4.000 -3.609 1.00 84.00 262 GLN A O 1
#

Organism: NCBI:txid1082188

pLDDT: mean 90.12, std 10.54, range [41.19, 98.75]

Sequence (262 aa):
MSYDAYTYLPKVYTRMKIENENVEIRDLLPTPVKKDLPFPSADSQCDLIKSGVESMPKLADFGFTPEEVTHAQSPKKAGYDFRGGEENGLRRLEDFLFVTKSLGTYGKTRNQLDGLNFASKLSPWLSNGSLSVRKVYFDAYSFEEQYGHADSVKSFVNELFWRDFSTFWCLKNGNSVFFEYGVPNRDHYKWQTDLNTVRKWREGQTGMPLIDALMREMNETGYMSNRGRQIVASYLTLDLKQDWRFGAHYFEERLVDHDVTQ

Radius of gyration: 21.08 Å; Cα contacts (8 Å, |Δi|>4): 263; chains: 1; bounding box: 64×44×50 Å

InterPro domains:
  IPR002081 Cryptochrome/DNA photolyase class 1 [PR00147] (206-222)
  IPR002081 Cryptochrome/DNA photolyase class 1 [PR00147] (226-244)
  IPR002081 Cryptochrome/DNA photolyase class 1 [PTHR11455] (9-260)
  IPR005101 Cryptochrome/DNA photolyase, FAD-binding domain [PF03441] (156-260)
  IPR018394 Cryptochrome/DNA photolyase class 1, conserved site, C-terminal [PS00394] (206-218)
  IPR036134 Cryptochrome/DNA photolyase, FAD-binding domain-like superfamily [SSF48173] (80-260)

Solvent-accessible surface area (backbone atoms only — not comparable to full-atom values): 15247 Å² total; per-residue (Å²): 112,84,70,90,49,46,80,71,59,60,98,45,68,71,57,45,51,64,63,46,71,83,61,84,77,77,78,83,78,81,82,81,54,97,78,70,60,95,66,69,56,80,85,61,35,57,63,57,51,49,51,50,60,72,65,48,83,52,64,59,79,75,70,48,50,74,67,57,53,55,46,68,74,61,54,52,61,74,67,50,84,91,56,82,54,40,71,48,34,53,52,45,50,46,38,32,53,69,71,68,38,31,46,63,48,28,68,80,30,51,69,49,75,74,67,52,65,30,47,72,80,54,50,48,26,48,48,74,59,40,30,56,69,64,56,54,52,53,52,46,50,53,44,29,76,75,71,45,43,59,69,16,42,52,47,54,51,50,54,54,51,47,52,53,49,31,42,38,49,41,68,56,51,47,74,33,69,76,40,98,76,35,59,87,95,62,85,89,77,85,65,66,68,51,70,68,61,51,48,26,49,65,67,26,61,69,83,44,69,69,53,18,50,45,30,41,43,23,75,47,41,22,46,70,36,69,48,43,52,54,50,49,52,45,42,41,42,68,75,66,39,31,50,58,64,62,55,52,53,50,44,59,75,41,35,66,42,51,38,100,48,109

Foldseek 3Di:
DPCPDLLPFDPDLVVVCVVCVPPDDDDDDDDDDPPNDPDPPPVVCPPVVVVVVVPDDDVVNVVDDPVNVVLVVDFDALQDDDDDALVVLVVLLCCLQPVVVLLLCQVPQLLDWGHDSVDSPNLLCPQVVRDDLSVSLVSLVVSCVVPNSVVSSVVNVSVSSVLVSLVSVCVNQPPQCLDLQRGPDDDDDDADADVVCLVCQQCLNNPDVLSSVQSVSQQRHLDTRPNNLVVSLCCVCPVVVHRSNSVVVSNVVGHSNDHVSD

Mean predicted aligned error: 6.3 Å

Nearest PDB structures (foldseek):
  2vtb-assembly1_B  TM=9.223E-01  e=1.793E-14  Arabidopsis thaliana
  2vtb-assembly3_F  TM=9.271E-01  e=3.475E-14  Arabidopsis thaliana
  2ijg-assembly1_X  TM=9.220E-01  e=2.416E-13  Arabidopsis thaliana
  1np7-assembly2_B  TM=8.355E-01  e=5.074E-14  Synechocystis sp. PCC 6803
  1dnp-assembly2_B  TM=8.933E-01  e=2.765E-07  Escherichia coli